Protein AF-A0A9X7Z5S9-F1 (afdb_monomer_lite)

InterPro domains:
  IPR003765 Nitrate reductase chaperone, NarJ [PTHR43680] (61-234)
  IPR003765 Nitrate reductase chaperone, NarJ [TIGR00684] (105-214)
  IPR020945 DMSO/Nitrate reductase chaperone [PF02613] (108-189)
  IPR036411 TorD-like superfamily [SSF89155] (61-227)

pLDDT: mean 73.55, std 24.79, range [25.8, 97.38]

Structure (mmCIF, N/CA/C/O backbone):
data_AF-A0A9X7Z5S9-F1
#
_entry.id   AF-A0A9X7Z5S9-F1
#
loop_
_atom_site.group_PDB
_atom_site.id
_atom_site.type_symbol
_atom_site.label_atom_id
_atom_site.label_alt_id
_atom_site.label_comp_id
_atom_site.label_asym_id
_atom_site.label_entity_id
_atom_site.label_seq_id
_atom_site.pdbx_PDB_ins_code
_atom_site.Cartn_x
_atom_site.Cartn_y
_atom_site.Cartn_z
_atom_site.occupancy
_atom_site.B_iso_or_equiv
_atom_site.auth_seq_id
_atom_site.auth_comp_id
_atom_site.auth_asym_id
_atom_site.auth_atom_id
_atom_site.pdbx_PDB_model_num
ATOM 1 N N . MET A 1 1 ? -78.045 -7.370 -72.281 1.00 37.78 1 MET A N 1
ATOM 2 C CA . MET A 1 1 ? -77.161 -7.203 -73.449 1.00 37.78 1 MET A CA 1
ATOM 3 C C . MET A 1 1 ? -75.764 -7.049 -72.872 1.00 37.78 1 MET A C 1
ATOM 5 O O . MET A 1 1 ? -75.501 -6.025 -72.267 1.00 37.78 1 MET A O 1
ATOM 9 N N . GLU A 1 2 ? -75.086 -8.151 -72.566 1.00 35.59 2 GLU A N 1
ATOM 10 C CA . GLU A 1 2 ? -74.197 -8.906 -73.468 1.00 35.59 2 GLU A CA 1
ATOM 11 C C . GLU A 1 2 ? -72.992 -8.109 -73.978 1.00 35.59 2 GLU A C 1
ATOM 13 O O . GLU A 1 2 ? -73.117 -6.945 -74.345 1.00 35.59 2 GLU A O 1
ATOM 18 N N . THR A 1 3 ? -71.877 -8.845 -74.074 1.00 39.06 3 THR A N 1
ATOM 19 C CA . THR A 1 3 ? -70.529 -8.522 -74.585 1.00 39.06 3 THR A CA 1
ATOM 20 C C . THR A 1 3 ? -69.590 -7.919 -73.525 1.00 39.06 3 THR A C 1
ATOM 22 O O . THR A 1 3 ? -69.862 -6.860 -72.985 1.00 39.06 3 THR A O 1
ATOM 25 N N . GLY A 1 4 ? -68.493 -8.542 -73.080 1.00 32.34 4 GLY A N 1
ATOM 26 C CA . GLY A 1 4 ? -67.762 -9.739 -73.513 1.00 32.34 4 GLY A CA 1
ATOM 27 C C . GLY A 1 4 ? -66.364 -9.383 -74.049 1.00 32.34 4 GLY A C 1
ATOM 28 O O . GLY A 1 4 ? -66.244 -8.406 -74.778 1.00 32.34 4 GLY A O 1
ATOM 29 N N . LEU A 1 5 ? -65.382 -10.263 -73.763 1.00 39.03 5 LEU A N 1
ATOM 30 C CA . LEU A 1 5 ? -64.012 -10.382 -74.333 1.00 39.03 5 LEU A CA 1
ATOM 31 C C . LEU A 1 5 ? -62.926 -9.522 -73.639 1.00 39.03 5 LEU A C 1
ATOM 33 O O . LEU A 1 5 ? -63.154 -8.352 -73.379 1.00 39.03 5 LEU A O 1
ATOM 37 N N . ASN A 1 6 ? -61.700 -9.976 -73.337 1.00 34.09 6 ASN A N 1
ATOM 38 C CA . ASN A 1 6 ? -60.956 -11.237 -73.535 1.00 34.09 6 ASN A CA 1
ATOM 39 C C . ASN A 1 6 ? -59.672 -11.161 -72.647 1.00 34.09 6 ASN A C 1
ATOM 41 O O . ASN A 1 6 ? -59.151 -10.064 -72.491 1.00 34.09 6 ASN A O 1
ATOM 45 N N . GLN A 1 7 ? -59.262 -12.220 -71.920 1.00 37.81 7 GLN A N 1
ATOM 46 C CA . GLN A 1 7 ? -58.108 -13.140 -72.174 1.00 37.81 7 GLN A CA 1
ATOM 47 C C . GLN A 1 7 ? -56.683 -12.514 -72.163 1.00 37.81 7 GLN A C 1
ATOM 49 O O . GLN A 1 7 ? -56.533 -11.414 -72.666 1.00 37.81 7 GLN A O 1
ATOM 54 N N . VAL A 1 8 ? -55.546 -13.109 -71.737 1.00 34.09 8 VAL A N 1
ATOM 55 C CA . VAL A 1 8 ? -55.044 -14.406 -71.174 1.00 34.09 8 VAL A CA 1
ATOM 56 C C . VAL A 1 8 ? -53.536 -14.144 -70.851 1.00 34.09 8 VAL A C 1
ATOM 58 O O . VAL A 1 8 ? -52.875 -13.500 -71.655 1.00 34.09 8 VAL A O 1
ATOM 61 N N . ALA A 1 9 ? -53.041 -14.338 -69.617 1.00 30.03 9 ALA A N 1
ATOM 62 C CA . ALA A 1 9 ? -52.207 -15.437 -69.057 1.00 30.03 9 ALA A CA 1
ATOM 63 C C . ALA A 1 9 ? -50.666 -15.446 -69.288 1.00 30.03 9 ALA A C 1
ATOM 65 O O . ALA A 1 9 ? -50.178 -15.199 -70.385 1.00 30.03 9 ALA A O 1
ATOM 66 N N . GLY A 1 10 ? -49.947 -15.878 -68.232 1.00 25.80 10 GLY A N 1
ATOM 67 C CA . GLY A 1 10 ? -48.541 -16.342 -68.195 1.00 25.80 10 GLY A CA 1
ATOM 68 C C . GLY A 1 10 ? -47.641 -15.469 -67.299 1.00 25.80 10 GLY A C 1
ATOM 69 O O . GLY A 1 10 ? -47.648 -14.261 -67.464 1.00 25.80 10 GLY A O 1
ATOM 70 N N . THR A 1 11 ? -46.841 -15.930 -66.328 1.00 28.67 11 THR A N 1
ATOM 71 C CA . THR A 1 11 ? -46.322 -17.267 -65.993 1.00 28.67 11 THR A CA 1
ATOM 72 C C . THR A 1 11 ? -45.683 -17.228 -64.582 1.00 28.67 11 THR A C 1
ATOM 74 O O . THR A 1 11 ? -44.991 -16.272 -64.263 1.00 28.67 11 THR A O 1
ATOM 77 N N . SER A 1 12 ? -45.937 -18.268 -63.771 1.00 26.20 12 SER A N 1
ATOM 78 C CA . SER A 1 12 ? -45.065 -18.979 -62.796 1.00 26.20 12 SER A CA 1
ATOM 79 C C . SER A 1 12 ? -43.901 -18.263 -62.065 1.00 26.20 12 SER A C 1
ATOM 81 O O . SER A 1 12 ? -42.982 -17.788 -62.719 1.00 26.20 12 SER A O 1
ATOM 83 N N . TYR A 1 13 ? -43.840 -18.335 -60.720 1.00 25.97 13 TYR A N 1
ATOM 84 C CA . TYR A 1 13 ? -42.947 -19.224 -59.923 1.00 25.97 13 TYR A CA 1
ATOM 85 C C . TYR A 1 13 ? -42.870 -18.779 -58.436 1.00 25.97 13 TYR A C 1
ATOM 87 O O . TYR A 1 13 ? -42.993 -17.601 -58.116 1.00 25.97 13 TYR A O 1
ATOM 95 N N . ALA A 1 14 ? -42.698 -19.743 -57.525 1.00 30.69 14 ALA A N 1
ATOM 96 C CA . ALA A 1 14 ? -42.734 -19.613 -56.060 1.00 30.69 14 ALA A CA 1
ATOM 97 C C . ALA A 1 14 ? -41.492 -18.934 -55.426 1.00 30.69 14 ALA A C 1
ATOM 99 O O . ALA A 1 14 ? -40.414 -18.995 -56.019 1.00 30.69 14 ALA A O 1
ATOM 100 N N . PRO A 1 15 ? -41.576 -18.395 -54.188 1.00 28.38 15 PRO A N 1
ATOM 101 C CA . PRO A 1 15 ? -40.407 -17.923 -53.450 1.00 28.38 15 PRO A CA 1
ATOM 102 C C . PRO A 1 15 ? -39.794 -19.034 -52.574 1.00 28.38 15 PRO A C 1
ATOM 104 O O . PRO A 1 15 ? -40.493 -19.694 -51.801 1.00 28.38 15 PRO A O 1
ATOM 107 N N . ARG A 1 16 ? -38.470 -19.222 -52.656 1.00 28.09 16 ARG A N 1
ATOM 108 C CA . ARG A 1 16 ? -37.676 -19.976 -51.671 1.00 28.09 16 ARG A CA 1
ATOM 109 C C . ARG A 1 16 ? -36.358 -19.262 -51.344 1.00 28.09 16 ARG A C 1
ATOM 111 O O . ARG A 1 16 ? -35.549 -19.034 -52.233 1.00 28.09 16 ARG A O 1
ATOM 118 N N . SER A 1 17 ? -36.205 -19.022 -50.038 1.00 30.42 17 SER A N 1
ATOM 119 C CA . SER A 1 17 ? -35.011 -19.119 -49.174 1.00 30.42 17 SER A CA 1
ATOM 120 C C . SER A 1 17 ? -33.739 -18.315 -49.465 1.00 30.42 17 SER A C 1
ATOM 122 O O . SER A 1 17 ? -33.050 -18.569 -50.445 1.00 30.42 17 SER A O 1
ATOM 124 N N . SER A 1 18 ? -33.370 -17.496 -48.476 1.00 31.77 18 SER A N 1
ATOM 125 C CA . SER A 1 18 ? -32.015 -17.157 -47.993 1.00 31.77 18 SER A CA 1
ATOM 126 C C . SER A 1 18 ? -32.220 -16.131 -46.864 1.00 31.77 18 SER A C 1
ATOM 128 O O . SER A 1 18 ? -33.100 -15.288 -46.996 1.00 31.77 18 SER A O 1
ATOM 130 N N . GLU A 1 19 ? -31.549 -16.075 -45.722 1.00 29.94 19 GLU A N 1
ATOM 131 C CA . GLU A 1 19 ? -30.725 -16.954 -44.892 1.00 29.94 19 GLU A CA 1
ATOM 132 C C . GLU A 1 19 ? -30.613 -16.178 -43.565 1.00 29.94 19 GLU A C 1
ATOM 134 O O . GLU A 1 19 ? -30.621 -14.945 -43.560 1.00 29.94 19 GLU A O 1
ATOM 139 N N . ALA A 1 20 ? -30.567 -16.880 -42.435 1.00 33.94 20 ALA A N 1
ATOM 140 C CA . ALA A 1 20 ? -30.396 -16.251 -41.132 1.00 33.94 20 ALA A CA 1
ATOM 141 C C . ALA A 1 20 ? -28.979 -15.673 -40.989 1.00 33.94 20 ALA A C 1
ATOM 143 O O . ALA A 1 20 ? -27.999 -16.374 -41.230 1.00 33.94 20 ALA A O 1
ATOM 144 N N . VAL A 1 21 ? -28.877 -14.433 -40.509 1.00 33.31 21 VAL A N 1
ATOM 145 C CA . VAL A 1 21 ? -27.673 -13.928 -39.843 1.00 33.31 21 VAL A CA 1
ATOM 146 C C . VAL A 1 21 ? -28.114 -13.465 -38.464 1.00 33.31 21 VAL A C 1
ATOM 148 O O . VAL A 1 21 ? -28.921 -12.549 -38.334 1.00 33.31 21 VAL A O 1
ATOM 151 N N . GLY A 1 22 ? -27.656 -14.204 -37.455 1.00 30.19 22 GLY A N 1
ATOM 152 C CA . GLY A 1 22 ? -27.989 -13.996 -36.057 1.00 30.19 22 GLY A CA 1
ATOM 153 C C . GLY A 1 22 ? -27.419 -12.687 -35.530 1.00 30.19 22 GLY A C 1
ATOM 154 O O . GLY A 1 22 ? -26.227 -12.414 -35.651 1.00 30.19 22 GLY A O 1
ATOM 155 N N . GLU A 1 23 ? -28.296 -11.911 -34.907 1.00 32.03 23 GLU A N 1
ATOM 156 C CA . GLU A 1 23 ? -27.943 -10.863 -33.964 1.00 32.03 23 GLU A CA 1
ATOM 157 C C . GLU A 1 23 ? -27.429 -11.517 -32.677 1.00 32.03 23 GLU A C 1
ATOM 159 O O . GLU A 1 23 ? -28.155 -12.228 -31.985 1.00 32.03 23 GLU A O 1
ATOM 164 N N . SER A 1 24 ? -26.170 -11.260 -32.337 1.00 30.59 24 SER A N 1
ATOM 165 C CA . SER A 1 24 ? -25.669 -11.408 -30.973 1.00 30.59 24 SER A CA 1
ATOM 166 C C . SER A 1 24 ? -25.013 -10.091 -30.573 1.00 30.59 24 SER A C 1
ATOM 168 O O . SER A 1 24 ? -23.791 -9.943 -30.610 1.00 30.59 24 SER A O 1
ATOM 170 N N . ALA A 1 25 ? -25.850 -9.106 -30.246 1.00 32.25 25 ALA A N 1
ATOM 171 C CA . ALA A 1 25 ? -25.425 -7.931 -29.504 1.00 32.25 25 ALA A CA 1
ATOM 172 C C . ALA A 1 25 ? -25.068 -8.396 -28.086 1.00 32.25 25 ALA A C 1
ATOM 174 O O . ALA A 1 25 ? -25.941 -8.658 -27.260 1.00 32.25 25 ALA A O 1
ATOM 175 N N . GLY A 1 26 ? -23.772 -8.591 -27.845 1.00 27.19 26 GLY A N 1
ATOM 176 C CA . GLY A 1 26 ? -23.240 -8.850 -26.516 1.00 27.19 26 GLY A CA 1
ATOM 177 C C . GLY A 1 26 ? -23.495 -7.635 -25.637 1.00 27.19 26 GLY A C 1
ATOM 178 O O . GLY A 1 26 ? -22.913 -6.574 -25.852 1.00 27.19 26 GLY A O 1
ATOM 179 N N . VAL A 1 27 ? -24.393 -7.796 -24.670 1.00 30.02 27 VAL A N 1
ATOM 180 C CA . VAL A 1 27 ? -24.595 -6.863 -23.566 1.00 30.02 27 VAL A CA 1
ATOM 181 C C . VAL A 1 27 ? -23.286 -6.821 -22.779 1.00 30.02 27 VAL A C 1
ATOM 183 O O . VAL A 1 27 ? -22.930 -7.782 -22.103 1.00 30.02 27 VAL A O 1
ATOM 186 N N . ALA A 1 28 ? -22.532 -5.733 -22.916 1.00 31.31 28 ALA A N 1
ATOM 187 C CA . ALA A 1 28 ? -21.427 -5.439 -22.018 1.00 31.31 28 ALA A CA 1
ATOM 188 C C . ALA A 1 28 ? -22.037 -4.930 -20.708 1.00 31.31 28 ALA A C 1
ATOM 190 O O . ALA A 1 28 ? -22.312 -3.741 -20.556 1.00 31.31 28 ALA A O 1
ATOM 191 N N . GLU A 1 29 ? -22.323 -5.853 -19.790 1.00 29.97 29 GLU A N 1
ATOM 192 C CA . GLU A 1 29 ? -22.629 -5.507 -18.407 1.00 29.97 29 GLU A CA 1
ATOM 193 C C . GLU A 1 29 ? -21.446 -4.726 -17.828 1.00 29.97 29 GLU A C 1
ATOM 195 O O . GLU A 1 29 ? -20.305 -5.195 -17.812 1.00 29.97 29 GLU A O 1
ATOM 200 N N . SER A 1 30 ? -21.736 -3.510 -17.366 1.00 33.41 30 SER A N 1
ATOM 201 C CA . SER A 1 30 ? -20.862 -2.733 -16.500 1.00 33.41 30 SER A CA 1
ATOM 202 C C . SER A 1 30 ? -20.640 -3.541 -15.222 1.00 33.41 30 SER A C 1
ATOM 204 O O . SER A 1 30 ? -21.482 -3.582 -14.326 1.00 33.41 30 SER A O 1
ATOM 206 N N . ARG A 1 31 ? -19.521 -4.265 -15.174 1.00 27.73 31 ARG A N 1
ATOM 207 C CA . ARG A 1 31 ? -19.044 -4.913 -13.958 1.00 27.73 31 ARG A CA 1
ATOM 208 C C . ARG A 1 31 ? -18.488 -3.812 -13.067 1.00 27.73 31 ARG A C 1
ATOM 210 O O . ARG A 1 31 ? -17.350 -3.387 -13.243 1.00 27.73 31 ARG A O 1
ATOM 217 N N . ALA A 1 32 ? -19.299 -3.362 -12.113 1.00 26.77 32 ALA A N 1
ATOM 218 C CA . ALA A 1 32 ? -18.756 -2.841 -10.872 1.00 26.77 32 ALA A CA 1
ATOM 219 C C . ALA A 1 32 ? -17.720 -3.866 -10.387 1.00 26.77 32 ALA A C 1
ATOM 221 O O . ALA A 1 32 ? -18.045 -5.044 -10.213 1.00 26.77 32 ALA A O 1
ATOM 222 N N . VAL A 1 33 ? -16.461 -3.447 -10.272 1.00 32.72 33 VAL A N 1
ATOM 223 C CA . VAL A 1 33 ? -15.445 -4.222 -9.564 1.00 32.72 33 VAL A CA 1
ATOM 224 C C . VAL A 1 33 ? -15.887 -4.192 -8.109 1.00 32.72 33 VAL A C 1
ATOM 226 O O . VAL A 1 33 ? -15.635 -3.237 -7.386 1.00 32.72 33 VAL A O 1
ATOM 229 N N . SER A 1 34 ? -16.686 -5.183 -7.721 1.00 30.39 34 SER A N 1
ATOM 230 C CA . SER A 1 34 ? -16.967 -5.459 -6.323 1.00 30.39 34 SER A CA 1
ATOM 231 C C . SER A 1 34 ? -15.642 -5.872 -5.702 1.00 30.39 34 SER A C 1
ATOM 233 O O . SER A 1 34 ? -15.161 -6.973 -5.967 1.00 30.39 34 SER A O 1
ATOM 235 N N . VAL A 1 35 ? -15.044 -4.951 -4.946 1.00 39.91 35 VAL A N 1
ATOM 236 C CA . VAL A 1 35 ? -1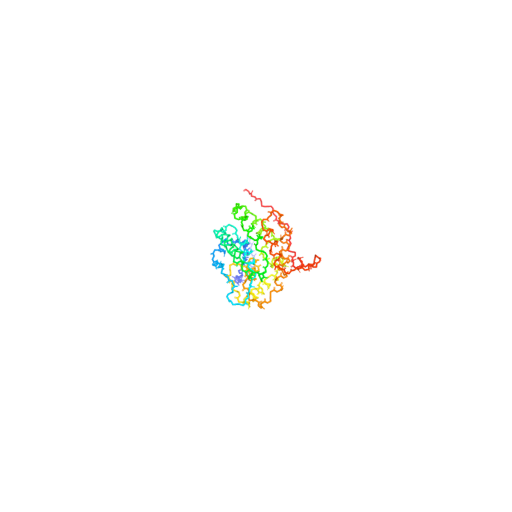3.926 -5.224 -4.043 1.00 39.91 35 VAL A CA 1
ATOM 237 C C . VAL A 1 35 ? -14.338 -6.429 -3.207 1.00 39.91 35 VAL A C 1
ATOM 239 O O . VAL A 1 35 ? -15.393 -6.405 -2.572 1.00 39.91 35 VAL A O 1
ATOM 242 N N . ASN A 1 36 ? -13.584 -7.521 -3.302 1.00 39.16 36 ASN A N 1
ATOM 243 C CA . ASN A 1 36 ? -13.852 -8.710 -2.510 1.00 39.16 36 ASN A CA 1
ATOM 244 C C . ASN A 1 36 ? -13.297 -8.461 -1.096 1.00 39.16 36 ASN A C 1
ATOM 246 O O . ASN A 1 36 ? -12.074 -8.445 -0.944 1.00 39.16 36 ASN A O 1
ATOM 250 N N . PRO A 1 37 ? -14.141 -8.272 -0.065 1.00 40.94 37 PRO A N 1
ATOM 251 C CA . PRO A 1 37 ? -13.679 -7.953 1.290 1.00 40.94 37 PRO A CA 1
ATOM 252 C C . PRO A 1 37 ? -12.871 -9.093 1.942 1.00 40.94 37 PRO A C 1
ATOM 254 O O . PRO A 1 37 ? -12.194 -8.864 2.945 1.00 40.94 37 PRO A O 1
ATOM 257 N N . ASP A 1 38 ? -12.884 -10.293 1.348 1.00 40.25 38 ASP A N 1
ATOM 258 C CA . ASP A 1 38 ? -12.218 -11.495 1.864 1.00 40.25 38 ASP A CA 1
ATOM 259 C C . ASP A 1 38 ? -10.836 -11.761 1.237 1.00 40.25 38 ASP A C 1
ATOM 261 O O . ASP A 1 38 ? -10.176 -12.736 1.600 1.00 40.25 38 ASP A O 1
ATOM 265 N N . ALA A 1 39 ? -10.351 -10.922 0.308 1.00 42.28 39 ALA A N 1
ATOM 266 C CA . ALA A 1 39 ? -9.023 -11.115 -0.299 1.00 42.28 39 ALA A CA 1
ATOM 267 C C . ALA A 1 39 ? -7.886 -11.061 0.747 1.00 42.28 39 ALA A C 1
ATOM 269 O O . ALA A 1 39 ? -6.885 -11.761 0.622 1.00 42.28 39 ALA A O 1
ATOM 270 N N . ALA A 1 40 ? -8.080 -10.300 1.830 1.00 40.53 40 ALA A N 1
ATOM 271 C CA . ALA A 1 40 ? -7.148 -10.236 2.953 1.00 40.53 40 ALA A CA 1
ATOM 272 C C . ALA A 1 40 ? -7.210 -11.466 3.886 1.00 40.53 40 ALA A C 1
ATOM 274 O O . ALA A 1 40 ? -6.241 -11.730 4.593 1.00 40.53 40 ALA A O 1
ATOM 275 N N . GLU A 1 41 ? -8.312 -12.232 3.904 1.00 40.38 41 GLU A N 1
ATOM 276 C CA . GLU A 1 41 ? -8.509 -13.340 4.859 1.00 40.38 41 GLU A CA 1
ATOM 277 C C . GLU A 1 41 ? -7.738 -14.615 4.496 1.00 40.38 41 GLU A C 1
ATOM 279 O O . GLU A 1 41 ? -7.389 -15.399 5.378 1.00 40.38 41 GLU A O 1
ATOM 284 N N . GLN A 1 42 ? -7.480 -14.851 3.206 1.00 38.28 42 GLN A N 1
ATOM 285 C CA . GLN A 1 42 ? -6.839 -16.087 2.730 1.00 38.28 42 GLN A CA 1
ATOM 286 C C . GLN A 1 42 ? -5.314 -15.992 2.666 1.00 38.28 42 GLN A C 1
ATOM 288 O O . GLN A 1 42 ? -4.636 -17.005 2.483 1.00 38.28 42 GLN A O 1
ATOM 293 N N . ARG A 1 43 ? -4.764 -14.788 2.844 1.00 50.66 43 ARG A N 1
ATOM 294 C CA . ARG A 1 43 ? -3.328 -14.576 2.931 1.00 50.66 43 ARG A CA 1
ATOM 295 C C . ARG A 1 43 ? -2.913 -14.901 4.360 1.00 50.66 43 ARG A C 1
ATOM 297 O O . ARG A 1 43 ? -3.112 -14.099 5.268 1.00 50.66 43 ARG A O 1
ATOM 304 N N . GLU A 1 44 ? -2.354 -16.090 4.572 1.00 42.88 44 GLU A N 1
ATOM 305 C CA . GLU A 1 44 ? -1.600 -16.404 5.788 1.00 42.88 44 GLU A CA 1
ATOM 306 C C . GLU A 1 44 ? -0.363 -15.497 5.783 1.00 42.88 44 GLU A C 1
ATOM 308 O O . GLU A 1 44 ? 0.709 -15.825 5.281 1.00 42.88 44 GLU A O 1
ATOM 313 N N . MET A 1 45 ? -0.581 -14.252 6.195 1.00 47.41 45 MET A N 1
ATOM 314 C CA . MET A 1 45 ? 0.380 -13.176 6.122 1.00 47.41 45 MET A CA 1
ATOM 315 C C . MET A 1 45 ? 1.291 -13.316 7.332 1.00 47.41 45 MET A C 1
ATOM 317 O O . MET A 1 45 ? 1.150 -12.597 8.314 1.00 47.41 45 MET A O 1
ATOM 321 N N . ALA A 1 46 ? 2.158 -14.326 7.291 1.00 48.88 46 ALA A N 1
ATOM 322 C CA . ALA A 1 46 ? 3.090 -14.587 8.367 1.00 48.88 46 ALA A CA 1
ATOM 323 C C . ALA A 1 46 ? 3.968 -13.344 8.562 1.00 48.88 46 ALA A C 1
ATOM 325 O O . ALA A 1 46 ? 4.695 -12.929 7.656 1.00 48.88 46 ALA A O 1
ATOM 326 N N . PHE A 1 47 ? 3.868 -12.734 9.742 1.00 54.28 47 PHE A N 1
ATOM 327 C CA . PHE A 1 47 ? 4.850 -11.785 10.257 1.00 54.28 47 PHE A CA 1
ATOM 328 C C . PHE A 1 47 ? 6.083 -12.568 10.733 1.00 54.28 47 PHE A C 1
ATOM 330 O O . PHE A 1 47 ? 6.488 -12.487 11.887 1.00 54.28 47 PHE A O 1
ATOM 337 N N . ASP A 1 48 ? 6.631 -13.390 9.840 1.00 52.28 48 ASP A N 1
ATOM 338 C CA . ASP A 1 48 ? 7.877 -14.110 10.066 1.00 52.28 48 ASP A CA 1
ATOM 339 C C . ASP A 1 48 ? 9.043 -13.188 9.703 1.00 52.28 48 ASP A C 1
ATOM 341 O O . ASP A 1 48 ? 8.964 -12.422 8.740 1.00 52.28 48 ASP A O 1
ATOM 345 N N . ASP A 1 49 ? 10.118 -13.250 10.488 1.00 46.41 49 ASP A N 1
ATOM 346 C CA . ASP A 1 49 ? 11.334 -12.464 10.272 1.00 46.41 49 ASP A CA 1
ATOM 347 C C . ASP A 1 49 ? 11.963 -12.858 8.919 1.00 46.41 49 ASP A C 1
ATOM 349 O O . ASP A 1 49 ? 12.417 -14.001 8.763 1.00 46.41 49 ASP A O 1
ATOM 353 N N . PRO A 1 50 ? 11.975 -11.980 7.896 1.00 43.72 50 PRO A N 1
ATOM 354 C CA . PRO A 1 50 ? 12.569 -12.321 6.621 1.00 43.72 50 PRO A CA 1
ATOM 355 C C . PRO A 1 50 ? 14.087 -12.174 6.749 1.00 43.72 50 PRO A C 1
ATOM 357 O O . PRO A 1 50 ? 14.631 -11.102 6.498 1.00 43.72 50 PRO A O 1
ATOM 360 N N . ALA A 1 51 ? 14.741 -13.270 7.152 1.00 46.12 51 ALA A N 1
ATOM 361 C CA . ALA A 1 51 ? 16.087 -13.719 6.764 1.00 46.12 51 ALA A CA 1
ATOM 362 C C . ALA A 1 51 ? 16.916 -14.244 7.951 1.00 46.12 51 ALA A C 1
ATOM 364 O O . ALA A 1 51 ? 17.624 -13.493 8.620 1.00 46.12 51 ALA A O 1
ATOM 365 N N . GLU A 1 52 ? 16.973 -15.571 8.102 1.00 44.62 52 GLU A N 1
ATOM 366 C CA . GLU A 1 52 ? 18.154 -16.211 8.701 1.00 44.62 52 GLU A CA 1
ATOM 367 C C . GLU A 1 52 ? 19.365 -16.208 7.736 1.00 44.62 52 GLU A C 1
ATOM 369 O O . GLU A 1 52 ? 20.491 -16.416 8.181 1.00 44.62 52 GLU A O 1
ATOM 374 N N . GLU A 1 53 ? 19.193 -15.906 6.438 1.00 46.19 53 GLU A N 1
ATOM 375 C CA . GLU A 1 53 ? 20.285 -15.913 5.450 1.00 46.19 53 GLU A CA 1
ATOM 376 C C . GLU A 1 53 ? 20.176 -14.740 4.437 1.00 46.19 53 GLU A C 1
ATOM 378 O O . GLU A 1 53 ? 19.365 -14.754 3.517 1.00 46.19 53 GLU A O 1
ATOM 383 N N . ASP A 1 54 ? 21.034 -13.724 4.603 1.00 46.56 54 ASP A N 1
ATOM 384 C CA . ASP A 1 54 ? 21.549 -12.818 3.552 1.00 46.56 54 ASP A CA 1
ATOM 385 C C . ASP A 1 54 ? 20.662 -11.734 2.882 1.00 46.56 54 ASP A C 1
ATOM 387 O O . ASP A 1 54 ? 20.888 -11.370 1.725 1.00 46.56 54 ASP A O 1
ATOM 391 N N . GLY A 1 55 ? 19.783 -11.050 3.624 1.00 50.47 55 GLY A N 1
ATOM 392 C CA . GLY A 1 55 ? 19.336 -9.711 3.204 1.00 50.47 55 GLY A CA 1
ATOM 393 C C . GLY A 1 55 ? 18.072 -9.214 3.887 1.00 50.47 55 GLY A C 1
ATOM 394 O O . GLY A 1 55 ? 16.986 -9.687 3.584 1.00 50.47 55 GLY A O 1
ATOM 395 N N . TRP A 1 56 ? 18.203 -8.217 4.763 1.00 52.91 56 TRP A N 1
ATOM 396 C CA . TRP A 1 56 ? 17.045 -7.547 5.356 1.00 52.91 56 TRP A CA 1
ATOM 397 C C . TRP A 1 56 ? 16.284 -6.774 4.276 1.00 52.91 56 TRP A C 1
ATOM 399 O O . TRP A 1 56 ? 16.832 -5.850 3.669 1.00 52.91 56 TRP A O 1
ATOM 409 N N . THR A 1 57 ? 15.017 -7.114 4.068 1.00 66.56 57 THR A N 1
ATOM 410 C CA . THR A 1 57 ? 14.049 -6.226 3.425 1.00 66.56 57 THR A CA 1
ATOM 411 C C . THR A 1 57 ? 13.460 -5.277 4.469 1.00 66.56 57 THR A C 1
ATOM 413 O O . THR A 1 57 ? 13.453 -5.556 5.667 1.00 66.56 57 THR A O 1
ATOM 416 N N . ASP A 1 58 ? 13.029 -4.095 4.037 1.00 83.50 58 ASP A N 1
ATOM 417 C CA . ASP A 1 58 ? 12.514 -3.070 4.943 1.00 83.50 58 ASP A CA 1
ATOM 418 C C . ASP A 1 58 ? 11.134 -3.484 5.504 1.00 83.50 58 ASP A C 1
ATOM 420 O O . ASP A 1 58 ? 10.167 -3.554 4.734 1.00 83.50 58 ASP A O 1
ATOM 424 N N . PRO A 1 59 ? 11.001 -3.749 6.822 1.00 83.94 59 PRO A N 1
ATOM 425 C CA . PRO A 1 59 ? 9.760 -4.260 7.411 1.00 83.94 59 PRO A CA 1
ATOM 426 C C . PRO A 1 59 ? 8.601 -3.265 7.293 1.00 83.94 59 PRO A C 1
ATOM 428 O O . PRO A 1 59 ? 7.432 -3.666 7.322 1.00 83.94 59 PRO A O 1
ATOM 431 N N . ARG A 1 60 ? 8.904 -1.971 7.091 1.00 90.69 60 ARG A N 1
ATOM 432 C CA . ARG A 1 60 ? 7.902 -0.919 6.885 1.00 90.69 60 ARG A CA 1
ATOM 433 C C . ARG A 1 60 ? 6.977 -1.261 5.725 1.00 90.69 60 ARG A C 1
ATOM 435 O O . ARG A 1 60 ? 5.778 -1.032 5.835 1.00 90.69 60 ARG A O 1
ATOM 442 N N . TRP A 1 61 ? 7.488 -1.881 4.660 1.00 92.50 61 TRP A N 1
ATOM 443 C CA . TRP A 1 61 ? 6.682 -2.249 3.497 1.00 92.50 61 TRP A CA 1
ATOM 444 C C . TRP A 1 61 ? 5.565 -3.236 3.816 1.00 92.50 61 TRP A C 1
ATOM 446 O O . TRP A 1 61 ? 4.432 -3.058 3.362 1.00 92.50 61 TRP A O 1
ATOM 456 N N . LYS A 1 62 ? 5.861 -4.244 4.641 1.00 90.25 62 LYS A N 1
ATOM 457 C CA . LYS A 1 62 ? 4.862 -5.232 5.047 1.00 90.25 62 LYS A CA 1
ATOM 458 C C . LYS A 1 62 ? 3.771 -4.581 5.893 1.00 90.25 62 LYS A C 1
ATOM 460 O O . LYS A 1 62 ? 2.594 -4.800 5.636 1.00 90.25 62 LYS A O 1
ATOM 465 N N . ILE A 1 63 ? 4.163 -3.722 6.833 1.00 93.31 63 ILE A N 1
ATOM 466 C CA . ILE A 1 63 ? 3.235 -2.986 7.701 1.00 93.31 63 ILE A CA 1
ATOM 467 C C . ILE A 1 63 ? 2.357 -2.042 6.874 1.00 93.31 63 ILE A C 1
ATOM 469 O O . ILE A 1 63 ? 1.142 -2.040 7.038 1.00 93.31 63 ILE A O 1
ATOM 473 N N . ILE A 1 64 ? 2.947 -1.269 5.958 1.00 95.75 64 ILE A N 1
ATOM 474 C CA . ILE A 1 64 ? 2.213 -0.343 5.085 1.00 95.75 64 ILE A CA 1
ATOM 475 C C . ILE A 1 64 ? 1.184 -1.099 4.235 1.00 95.75 64 ILE A C 1
ATOM 477 O O . ILE A 1 64 ? 0.062 -0.614 4.100 1.00 95.75 64 ILE A O 1
ATOM 481 N N . SER A 1 65 ? 1.524 -2.284 3.707 1.00 94.81 65 SER A N 1
ATOM 482 C CA . SER A 1 65 ? 0.540 -3.133 3.018 1.00 94.81 65 SER A CA 1
ATOM 483 C C . SER A 1 65 ? -0.648 -3.460 3.927 1.00 94.81 65 SER A C 1
ATOM 485 O O . SER A 1 65 ? -1.795 -3.204 3.56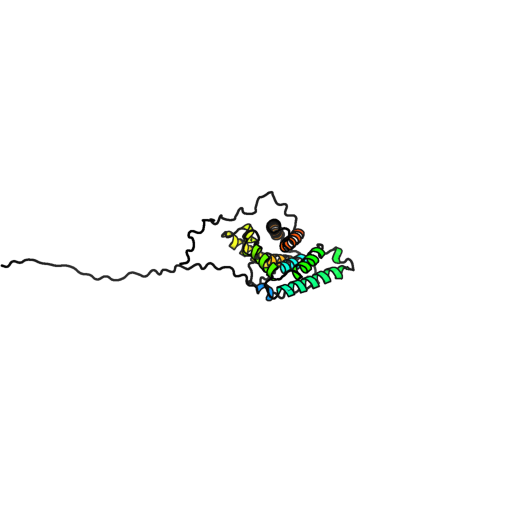0 1.00 94.81 65 SER A O 1
ATOM 487 N N . THR A 1 66 ? -0.380 -3.934 5.149 1.00 93.81 66 THR A N 1
ATOM 488 C CA . THR A 1 66 ? -1.413 -4.272 6.139 1.00 93.81 66 THR A CA 1
ATOM 489 C C . THR A 1 66 ? -2.336 -3.095 6.447 1.00 93.81 66 THR A C 1
ATOM 491 O O . THR A 1 66 ? -3.552 -3.259 6.507 1.00 93.81 66 THR A O 1
ATOM 494 N N . LEU A 1 67 ? -1.776 -1.894 6.615 1.00 95.69 67 LEU A N 1
ATOM 495 C CA . LEU A 1 67 ? -2.540 -0.681 6.930 1.00 95.69 67 LEU A CA 1
ATOM 496 C C . LEU A 1 67 ? -3.468 -0.230 5.789 1.00 95.69 67 LEU A C 1
ATOM 498 O O . LEU A 1 67 ? -4.390 0.552 6.024 1.00 95.69 67 LEU A O 1
ATOM 502 N N . LEU A 1 68 ? -3.233 -0.711 4.567 1.00 96.06 68 LEU A N 1
ATOM 503 C CA . LEU A 1 68 ? -4.045 -0.435 3.381 1.00 96.06 68 LEU A CA 1
ATOM 504 C C . LEU A 1 68 ? -5.001 -1.581 3.016 1.00 96.06 68 LEU A C 1
ATOM 506 O O . LEU A 1 68 ? -5.718 -1.474 2.015 1.00 96.06 68 LEU A O 1
ATOM 510 N N . ALA A 1 69 ? -5.044 -2.651 3.814 1.00 92.56 69 ALA A N 1
ATOM 511 C CA . ALA A 1 69 ? -6.084 -3.664 3.699 1.00 92.56 69 ALA A CA 1
ATOM 512 C C . ALA A 1 69 ? -7.468 -3.047 3.965 1.00 92.56 69 ALA A C 1
ATOM 514 O O . ALA A 1 69 ? -7.599 -2.056 4.689 1.00 92.56 69 ALA A O 1
ATOM 515 N N . TYR A 1 70 ? -8.508 -3.625 3.363 1.00 92.69 70 TYR A N 1
ATOM 516 C CA . TYR A 1 70 ? -9.865 -3.102 3.492 1.00 92.69 70 TYR A CA 1
ATOM 517 C C . TYR A 1 70 ? -10.362 -3.211 4.949 1.00 92.69 70 TYR A C 1
ATOM 519 O O . TYR A 1 70 ? -10.436 -4.323 5.479 1.00 92.69 70 TYR A O 1
ATOM 527 N N . PRO A 1 71 ? -10.736 -2.093 5.602 1.00 93.25 71 PRO A N 1
ATOM 528 C CA . PRO A 1 71 ? -11.068 -2.081 7.026 1.00 93.25 71 PRO A CA 1
ATOM 529 C C . PRO A 1 71 ? -12.386 -2.777 7.381 1.00 93.25 71 PRO A C 1
ATOM 531 O O . PRO A 1 71 ? -12.554 -3.160 8.531 1.00 93.25 71 PRO A O 1
ATOM 534 N N . GLY A 1 72 ? -13.290 -2.975 6.413 1.00 89.75 72 GLY A N 1
ATOM 535 C CA . GLY A 1 72 ? -14.536 -3.728 6.614 1.00 89.75 72 GLY A CA 1
ATOM 536 C C . GLY A 1 72 ? -14.370 -5.253 6.531 1.00 89.75 72 GLY A C 1
ATOM 537 O O . GLY A 1 72 ? -15.355 -5.985 6.602 1.00 89.75 72 GLY A O 1
ATOM 538 N N . SER A 1 73 ? -13.144 -5.750 6.332 1.00 89.75 73 SER A N 1
ATOM 539 C CA . SER A 1 73 ? -12.839 -7.182 6.382 1.00 89.75 73 SER A CA 1
ATOM 540 C C . SER A 1 73 ? -12.806 -7.675 7.830 1.00 89.75 73 SER A C 1
ATOM 542 O O . SER A 1 73 ? -12.202 -7.032 8.691 1.00 89.75 73 SER A O 1
ATOM 544 N N . ALA A 1 74 ? -13.353 -8.863 8.105 1.00 89.38 74 ALA A N 1
ATOM 545 C CA . ALA A 1 74 ? -13.324 -9.429 9.456 1.00 89.38 74 ALA A CA 1
ATOM 546 C C . ALA A 1 74 ? -11.895 -9.747 9.946 1.00 89.38 74 ALA A C 1
ATOM 548 O O . ALA A 1 74 ? -11.657 -9.812 11.156 1.00 89.38 74 ALA A O 1
ATOM 549 N N . ALA A 1 75 ? -10.922 -9.878 9.036 1.00 89.00 75 ALA A N 1
ATOM 550 C CA . ALA A 1 75 ? -9.510 -10.016 9.382 1.00 89.00 75 ALA A CA 1
ATOM 551 C C . ALA A 1 75 ? -8.840 -8.704 9.819 1.00 89.00 75 ALA A C 1
ATOM 553 O O . ALA A 1 75 ? -7.831 -8.759 10.523 1.00 89.00 75 ALA A O 1
ATOM 554 N N . PHE A 1 76 ? -9.363 -7.531 9.449 1.00 91.38 76 PHE A N 1
ATOM 555 C CA . PHE A 1 76 ? -8.655 -6.259 9.629 1.00 91.38 76 PHE A CA 1
ATOM 556 C C . PHE A 1 76 ? -8.277 -5.941 11.090 1.00 91.38 76 PHE A C 1
ATOM 558 O O . PHE A 1 76 ? -7.117 -5.600 11.341 1.00 91.38 76 PHE A O 1
ATOM 565 N N . PRO A 1 77 ? -9.157 -6.133 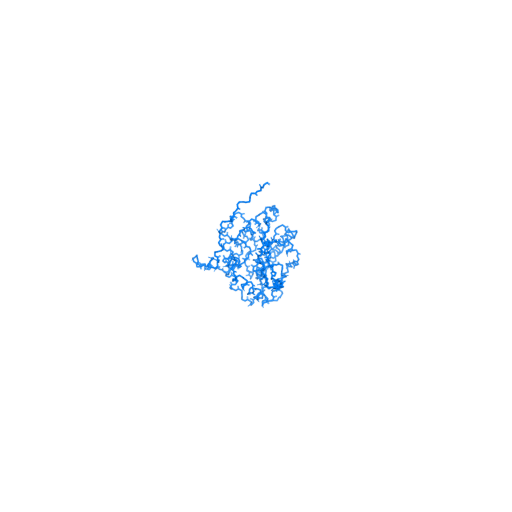12.096 1.00 92.69 77 PRO A N 1
ATOM 566 C CA . PRO A 1 77 ? -8.782 -5.908 13.493 1.00 92.69 77 PRO A CA 1
ATOM 567 C C . PRO A 1 77 ? -7.651 -6.826 13.971 1.00 92.69 77 PRO A C 1
ATOM 569 O O . PRO A 1 77 ? -6.794 -6.402 14.748 1.00 92.69 77 PRO A O 1
ATOM 572 N N . ARG A 1 78 ? -7.635 -8.080 13.496 1.00 92.69 78 ARG A N 1
ATOM 573 C CA . ARG A 1 78 ? -6.567 -9.038 13.798 1.00 92.69 78 ARG A CA 1
ATOM 574 C C . ARG A 1 78 ? -5.265 -8.619 13.123 1.00 92.69 78 ARG A C 1
ATOM 576 O O . ARG A 1 78 ? -4.242 -8.575 13.788 1.00 92.69 78 ARG A O 1
ATOM 583 N N . LEU A 1 79 ? -5.317 -8.233 11.851 1.00 91.81 79 LEU A N 1
ATOM 584 C CA . LEU A 1 79 ? -4.159 -7.741 11.106 1.00 91.81 79 LEU A CA 1
ATOM 585 C C . LEU A 1 79 ? -3.493 -6.538 11.794 1.00 91.81 79 LEU A C 1
ATOM 587 O O . LEU A 1 79 ? -2.269 -6.487 11.888 1.00 91.81 79 LEU A O 1
ATOM 591 N N . LEU A 1 80 ? -4.280 -5.594 12.325 1.00 94.00 80 LEU A N 1
ATOM 592 C CA . LEU A 1 80 ? -3.748 -4.473 13.107 1.00 94.00 80 LEU A CA 1
ATOM 593 C C . LEU A 1 80 ? -3.127 -4.912 14.440 1.00 94.00 80 LEU A C 1
ATOM 595 O O . LEU A 1 80 ? -2.157 -4.303 14.889 1.00 94.00 80 LEU A O 1
ATOM 599 N N . ALA A 1 81 ? -3.695 -5.923 15.102 1.00 94.81 81 ALA A N 1
ATOM 600 C CA . ALA A 1 81 ? -3.145 -6.456 16.345 1.00 94.81 81 ALA A CA 1
ATOM 601 C C . ALA A 1 81 ? -1.812 -7.176 16.107 1.00 94.81 81 ALA A C 1
ATOM 603 O O . ALA A 1 81 ? -0.838 -6.851 16.782 1.00 94.81 81 ALA A O 1
ATOM 604 N N . ASP A 1 82 ? -1.767 -8.056 15.108 1.00 92.69 82 ASP A N 1
ATOM 605 C CA . ASP A 1 82 ? -0.576 -8.811 14.720 1.00 92.69 82 ASP A CA 1
ATOM 606 C C . ASP A 1 82 ? 0.543 -7.845 14.263 1.00 92.69 82 ASP A C 1
ATOM 608 O O . ASP A 1 82 ? 1.697 -7.985 14.664 1.00 92.69 82 ASP A O 1
ATOM 612 N N . ALA A 1 83 ? 0.202 -6.785 13.512 1.00 92.50 83 ALA A N 1
ATOM 613 C CA . ALA A 1 83 ? 1.159 -5.742 13.140 1.00 92.50 83 ALA A CA 1
ATOM 614 C C . ALA A 1 83 ? 1.690 -4.958 14.356 1.00 92.50 83 ALA A C 1
ATOM 616 O O . ALA A 1 83 ? 2.885 -4.681 14.421 1.00 92.50 83 ALA A O 1
ATOM 617 N N . GLU A 1 84 ? 0.836 -4.588 15.322 1.00 95.00 84 GLU A N 1
ATOM 618 C CA . GLU A 1 84 ? 1.285 -3.895 16.541 1.00 95.00 84 GLU A CA 1
ATOM 619 C C . GLU A 1 84 ? 2.257 -4.754 17.354 1.00 95.00 84 GLU A C 1
ATOM 621 O O . GLU A 1 84 ? 3.279 -4.242 17.820 1.00 95.00 84 GLU A O 1
ATOM 626 N N . GLU A 1 85 ? 1.925 -6.033 17.536 1.00 92.88 85 GLU A N 1
ATOM 627 C CA . GLU A 1 85 ? 2.758 -7.000 18.250 1.00 92.88 85 GLU A CA 1
ATOM 628 C C . GLU A 1 85 ? 4.120 -7.120 17.569 1.00 92.88 85 GLU A C 1
ATOM 630 O O . GLU A 1 85 ? 5.140 -6.843 18.202 1.00 92.88 85 GLU A O 1
ATOM 635 N N . TRP A 1 86 ? 4.131 -7.374 16.259 1.00 90.06 86 TRP A N 1
ATOM 636 C CA . TRP A 1 86 ? 5.362 -7.520 15.489 1.00 90.06 86 TRP A CA 1
ATOM 637 C C . TRP A 1 86 ? 6.242 -6.266 15.526 1.00 90.06 86 TRP A C 1
ATOM 639 O O . TRP A 1 86 ? 7.432 -6.352 15.821 1.00 90.06 86 TRP A O 1
ATOM 649 N N . VAL A 1 87 ? 5.677 -5.073 15.299 1.00 89.81 87 VAL A N 1
ATOM 650 C CA . VAL A 1 87 ? 6.450 -3.818 15.372 1.00 89.81 87 VAL A CA 1
ATOM 651 C C . VAL A 1 87 ? 7.006 -3.589 16.777 1.00 89.81 87 VAL A C 1
ATOM 653 O O . VAL A 1 87 ? 8.150 -3.159 16.921 1.00 89.81 87 VAL A O 1
ATOM 656 N N . SER A 1 88 ? 6.224 -3.889 17.816 1.00 90.62 88 SER A N 1
ATOM 657 C CA . SER A 1 88 ? 6.669 -3.739 19.205 1.00 90.62 88 SER A CA 1
ATOM 658 C C . SER A 1 88 ? 7.826 -4.685 19.527 1.00 90.62 88 SER A C 1
ATOM 660 O O . SER A 1 88 ? 8.807 -4.260 20.134 1.00 90.62 88 SER A O 1
ATOM 662 N N . GLU A 1 89 ? 7.750 -5.945 19.095 1.00 87.19 89 GLU A N 1
ATOM 663 C CA . GLU A 1 89 ? 8.839 -6.914 19.241 1.00 87.19 89 GLU A CA 1
ATOM 664 C C . GLU A 1 89 ? 10.090 -6.484 18.472 1.00 87.19 89 GLU A C 1
ATOM 666 O O . GLU A 1 89 ? 11.192 -6.505 19.026 1.00 87.19 89 GLU A O 1
ATOM 671 N N . LEU A 1 90 ? 9.928 -6.015 17.230 1.00 83.25 90 LEU A N 1
ATOM 672 C CA . LEU A 1 90 ? 11.034 -5.505 16.423 1.00 83.25 90 LEU A CA 1
ATOM 673 C C . LEU A 1 90 ? 11.743 -4.336 17.115 1.00 83.25 90 LEU A C 1
ATOM 675 O O . LEU A 1 90 ? 12.970 -4.329 17.127 1.00 83.25 90 LEU A O 1
ATOM 679 N N . ILE A 1 91 ? 11.006 -3.403 17.725 1.00 84.38 91 ILE A N 1
ATOM 680 C CA . ILE A 1 91 ? 11.575 -2.272 18.477 1.00 84.38 91 ILE A CA 1
ATOM 681 C C . ILE A 1 91 ? 12.269 -2.747 19.765 1.00 84.38 91 ILE A C 1
ATOM 683 O O . ILE A 1 91 ? 13.379 -2.312 20.059 1.00 84.38 91 ILE A O 1
ATOM 687 N N . LEU A 1 92 ? 11.658 -3.659 20.531 1.00 82.56 92 LEU A N 1
ATOM 688 C CA . LEU A 1 92 ? 12.224 -4.163 21.794 1.00 82.56 92 LEU A CA 1
ATOM 689 C C . LEU A 1 92 ? 13.466 -5.042 21.592 1.00 82.56 92 LEU A C 1
ATOM 691 O O . LEU A 1 92 ? 14.352 -5.067 22.445 1.00 82.56 92 LEU A O 1
ATOM 695 N N . SER A 1 93 ? 13.545 -5.760 20.470 1.00 75.25 93 SER A N 1
ATOM 696 C CA . SER A 1 93 ? 14.703 -6.586 20.105 1.00 75.25 93 SER A CA 1
ATOM 697 C C . SER A 1 93 ? 15.965 -5.773 19.755 1.00 75.25 93 SER A C 1
ATOM 699 O O . SER A 1 93 ? 17.028 -6.359 19.551 1.00 75.25 93 SER A O 1
ATOM 701 N N . ASP A 1 94 ? 15.880 -4.434 19.734 1.00 65.88 94 ASP A N 1
ATOM 702 C CA . ASP A 1 94 ? 16.985 -3.510 19.419 1.00 65.88 94 ASP A CA 1
ATOM 703 C C . ASP A 1 94 ? 17.930 -3.156 20.564 1.00 65.88 94 ASP A C 1
ATOM 705 O O . ASP A 1 94 ? 18.871 -2.379 20.404 1.00 65.88 94 ASP A O 1
ATOM 709 N N . ASP A 1 95 ? 17.753 -3.765 21.728 1.00 54.78 95 ASP A N 1
ATOM 710 C CA . ASP A 1 95 ? 18.539 -3.398 22.909 1.00 54.78 95 ASP A CA 1
ATOM 711 C C . ASP A 1 95 ? 20.058 -3.698 22.781 1.00 54.78 95 ASP A C 1
ATOM 713 O O . ASP A 1 95 ? 20.859 -3.130 23.522 1.00 54.78 95 ASP A O 1
ATOM 717 N N . ASP A 1 96 ? 20.493 -4.535 21.823 1.00 54.12 96 ASP A N 1
ATOM 718 C CA . ASP A 1 96 ? 21.919 -4.861 21.581 1.00 54.12 96 ASP A CA 1
ATOM 719 C C . ASP A 1 96 ? 22.567 -4.040 20.440 1.00 54.12 96 ASP A C 1
ATOM 721 O O . ASP A 1 96 ? 23.680 -4.325 19.994 1.00 54.12 96 ASP A O 1
ATOM 725 N N . GLY A 1 97 ? 21.876 -3.025 19.901 1.00 51.28 97 GLY A N 1
ATOM 726 C CA . GLY A 1 97 ? 22.407 -2.149 18.845 1.00 51.28 97 GLY A CA 1
ATOM 727 C C . GLY A 1 97 ? 22.612 -2.827 17.482 1.00 51.28 97 GLY A C 1
ATOM 728 O O . GLY A 1 97 ? 23.197 -2.234 16.567 1.00 51.28 97 GLY A O 1
ATOM 729 N N . THR A 1 98 ? 22.110 -4.054 17.314 1.00 51.84 98 THR A N 1
ATOM 730 C CA . THR A 1 98 ? 22.145 -4.783 16.039 1.00 51.84 98 THR A CA 1
ATOM 731 C C . THR A 1 98 ? 21.233 -4.125 14.989 1.00 51.84 98 THR A C 1
ATOM 733 O O . THR A 1 98 ? 21.537 -4.226 13.796 1.00 51.84 98 THR A O 1
ATOM 736 N N . LEU A 1 99 ? 20.208 -3.341 15.379 1.00 49.94 99 LEU A N 1
ATOM 737 C CA . LEU A 1 99 ? 19.390 -2.584 14.421 1.00 49.94 99 LEU A CA 1
ATOM 738 C C . LEU A 1 99 ? 19.965 -1.222 14.027 1.00 49.94 99 LEU A C 1
ATOM 740 O O . LEU A 1 99 ? 19.374 -0.551 13.184 1.00 49.94 99 LEU A O 1
ATOM 744 N N . SER A 1 100 ? 21.180 -0.855 14.449 1.00 48.97 100 SER A N 1
ATOM 745 C CA . SER A 1 100 ? 21.907 0.253 13.793 1.00 48.97 100 SER A CA 1
ATOM 746 C C . SER A 1 100 ? 22.143 0.009 12.284 1.00 48.97 100 SER A C 1
ATOM 748 O O . SER A 1 100 ? 22.655 0.882 11.584 1.00 48.97 100 SER A O 1
ATOM 750 N N . LYS A 1 101 ? 21.792 -1.184 11.775 1.00 51.94 101 LYS A N 1
ATOM 751 C CA . LYS A 1 101 ? 21.799 -1.573 10.359 1.00 51.94 101 LYS A CA 1
ATOM 752 C C . LYS A 1 101 ? 20.407 -1.679 9.710 1.00 51.94 101 LYS A C 1
ATOM 754 O O . LYS A 1 101 ? 20.365 -1.906 8.503 1.00 51.94 101 LYS A O 1
ATOM 759 N N . ARG A 1 102 ? 19.294 -1.556 10.450 1.00 59.44 102 ARG A N 1
ATOM 760 C CA . ARG A 1 102 ? 17.946 -1.625 9.856 1.00 59.44 102 ARG A CA 1
ATOM 761 C C . ARG A 1 102 ? 17.566 -0.270 9.232 1.00 59.44 102 ARG A C 1
ATOM 763 O O . ARG A 1 102 ? 17.882 0.775 9.802 1.00 59.44 102 ARG A O 1
ATOM 770 N N . PRO A 1 103 ? 16.912 -0.254 8.062 1.00 56.50 103 PRO A N 1
ATOM 771 C CA . PRO A 1 103 ? 16.438 0.985 7.463 1.00 56.50 103 PRO A CA 1
ATOM 772 C C . PRO A 1 103 ? 15.188 1.519 8.187 1.00 56.50 103 PRO A C 1
ATOM 774 O O . PRO A 1 103 ? 14.130 0.903 8.145 1.00 56.50 103 PRO A O 1
A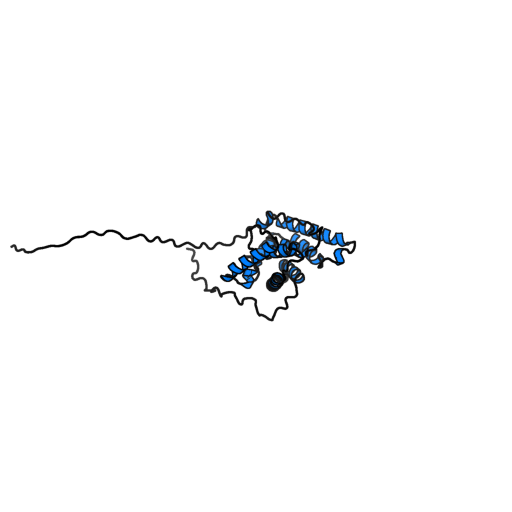TOM 777 N N . GLY A 1 104 ? 15.303 2.715 8.773 1.00 66.19 104 GLY A N 1
ATOM 778 C CA . GLY A 1 104 ? 14.167 3.568 9.143 1.00 66.19 104 GLY A CA 1
ATOM 779 C C . GLY A 1 104 ? 13.617 3.413 10.565 1.00 66.19 104 GLY A C 1
ATOM 780 O O . GLY A 1 104 ? 13.716 2.366 11.192 1.00 66.19 104 GLY A O 1
ATOM 781 N N . ASP A 1 105 ? 13.027 4.500 11.064 1.00 81.38 105 ASP A N 1
ATOM 782 C CA . ASP A 1 105 ? 12.324 4.563 12.350 1.00 81.38 105 ASP A CA 1
ATOM 783 C C . ASP A 1 105 ? 10.944 3.883 12.244 1.00 81.38 105 ASP A C 1
ATOM 785 O O . ASP A 1 105 ? 10.164 4.195 11.338 1.00 81.38 105 ASP A O 1
ATOM 789 N N . LEU A 1 106 ? 10.652 2.949 13.156 1.00 88.31 106 LEU A N 1
ATOM 790 C CA . LEU A 1 106 ? 9.384 2.211 13.217 1.00 88.31 106 LEU A CA 1
ATOM 791 C C . LEU A 1 106 ? 8.356 2.851 14.162 1.00 88.31 106 LEU A C 1
ATOM 793 O O . LEU A 1 106 ? 7.169 2.527 14.074 1.00 88.31 106 LEU A O 1
ATOM 797 N N . GLU A 1 107 ? 8.764 3.781 15.028 1.00 90.56 107 GLU A N 1
ATOM 798 C CA . GLU A 1 107 ? 7.866 4.449 15.980 1.00 90.56 107 GLU A CA 1
ATOM 799 C C . GLU A 1 107 ? 6.693 5.195 15.313 1.00 90.56 107 GLU A C 1
ATOM 801 O O . GLU A 1 107 ? 5.566 5.122 15.827 1.00 90.56 107 GLU A O 1
ATOM 806 N N . PRO A 1 108 ? 6.871 5.858 14.146 1.00 92.62 108 PRO A N 1
ATOM 807 C CA . PRO A 1 108 ? 5.751 6.447 13.418 1.00 92.62 108 PRO A CA 1
ATOM 808 C C . PRO A 1 108 ? 4.694 5.409 13.018 1.00 92.62 108 PRO A C 1
ATOM 810 O O . PRO A 1 108 ? 3.499 5.658 13.169 1.00 92.62 108 PRO A O 1
ATOM 813 N N . LEU A 1 109 ? 5.113 4.220 12.570 1.00 93.56 109 LEU A N 1
ATOM 814 C CA . LEU A 1 109 ? 4.185 3.144 12.211 1.00 93.56 109 LEU A CA 1
ATOM 815 C C . LEU A 1 109 ? 3.474 2.584 13.436 1.00 93.56 109 LEU A C 1
ATOM 817 O O . LEU A 1 109 ? 2.261 2.397 13.391 1.00 93.56 109 LEU A O 1
ATOM 821 N N . LEU A 1 110 ? 4.192 2.364 14.540 1.00 94.69 110 LEU A N 1
ATOM 822 C CA . LEU A 1 110 ? 3.584 1.891 15.784 1.00 94.69 110 LEU A CA 1
ATOM 823 C C . LEU A 1 110 ? 2.513 2.866 16.291 1.00 94.69 110 LEU A C 1
ATOM 825 O O . LEU A 1 110 ? 1.415 2.461 16.684 1.00 94.69 110 LEU A O 1
ATOM 829 N N . THR A 1 111 ? 2.816 4.163 16.244 1.00 96.06 111 THR A N 1
ATOM 830 C CA . THR A 1 111 ? 1.876 5.230 16.607 1.00 96.06 111 THR A CA 1
ATOM 831 C C . THR A 1 111 ? 0.644 5.213 15.702 1.00 96.06 111 THR A C 1
ATOM 833 O O . THR A 1 111 ? -0.486 5.289 16.193 1.00 96.06 111 THR A O 1
ATOM 836 N N . LEU A 1 112 ? 0.847 5.058 14.393 1.00 96.50 112 LEU A N 1
ATOM 837 C CA . LEU A 1 112 ? -0.226 4.998 13.407 1.00 96.50 112 LEU A CA 1
ATOM 838 C C . LEU A 1 112 ? -1.124 3.767 13.587 1.00 96.50 112 LEU A C 1
ATOM 840 O O . LEU A 1 112 ? -2.346 3.920 13.615 1.00 96.50 112 LEU A O 1
ATOM 844 N N . ILE A 1 113 ? -0.543 2.577 13.782 1.00 96.94 113 ILE A N 1
ATOM 845 C CA . ILE A 1 113 ? -1.281 1.332 14.055 1.00 96.94 113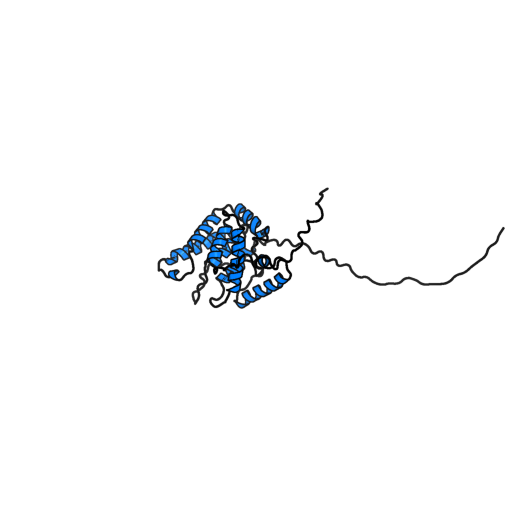 ILE A CA 1
ATOM 846 C C . ILE A 1 113 ? -2.185 1.526 15.276 1.00 96.94 113 ILE A C 1
ATOM 848 O O . ILE A 1 113 ? -3.393 1.295 15.207 1.00 96.94 113 ILE A O 1
ATOM 852 N N . ARG A 1 114 ? -1.625 2.023 16.387 1.00 96.69 114 ARG A N 1
ATOM 853 C CA . ARG A 1 114 ? -2.384 2.281 17.621 1.00 96.69 114 ARG A CA 1
ATOM 854 C C . ARG A 1 114 ? -3.513 3.281 17.413 1.00 96.69 114 ARG A C 1
ATOM 856 O O . ARG A 1 114 ? -4.585 3.104 17.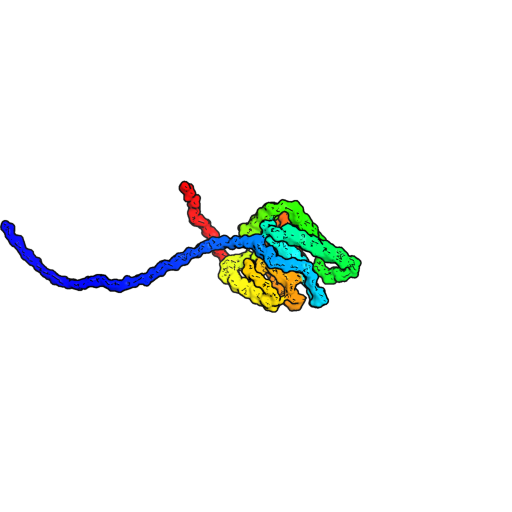986 1.00 96.69 114 ARG A O 1
ATOM 863 N N . ARG A 1 115 ? -3.296 4.311 16.590 1.00 96.00 115 ARG A N 1
ATOM 864 C CA . ARG A 1 115 ? -4.340 5.282 16.248 1.00 96.00 115 ARG A CA 1
ATOM 865 C C . ARG A 1 115 ? -5.461 4.642 15.433 1.00 96.00 115 ARG A C 1
ATOM 867 O O . ARG A 1 115 ? -6.619 4.841 15.776 1.00 96.00 115 ARG A O 1
ATOM 874 N N . MET A 1 116 ? -5.139 3.855 14.407 1.00 96.44 116 MET A N 1
ATOM 875 C CA . MET A 1 116 ? -6.152 3.165 13.600 1.00 96.44 116 MET A CA 1
ATOM 876 C C . MET A 1 116 ? -6.963 2.167 14.436 1.00 96.44 116 MET A C 1
ATOM 878 O O . MET A 1 116 ? -8.173 2.085 14.268 1.00 96.44 116 MET A O 1
ATOM 882 N N . LYS A 1 117 ? -6.341 1.482 15.406 1.00 95.31 117 LYS A N 1
ATOM 883 C CA . LYS A 1 117 ? -7.039 0.557 16.320 1.00 95.31 117 LYS A CA 1
ATOM 884 C C . LYS A 1 117 ? -8.087 1.215 17.219 1.00 95.31 117 LYS A C 1
ATOM 886 O O . LYS A 1 117 ? -8.977 0.519 17.698 1.00 95.31 117 LYS A O 1
ATOM 891 N N . VAL A 1 118 ? -7.962 2.512 17.506 1.00 95.00 118 VAL A N 1
ATOM 892 C CA . VAL A 1 118 ? -8.935 3.251 18.333 1.00 95.00 118 VAL A CA 1
ATOM 893 C C . VAL A 1 118 ? -9.952 4.036 17.503 1.00 95.00 118 VAL A C 1
ATOM 895 O O . VAL A 1 118 ? -10.844 4.656 18.081 1.00 95.00 118 VAL A O 1
ATOM 898 N N . CYS A 1 119 ? -9.829 4.032 16.173 1.00 93.81 119 CYS A N 1
ATOM 899 C CA . CYS A 1 119 ? -10.853 4.564 15.282 1.00 93.81 119 CYS A CA 1
ATOM 900 C C . CYS A 1 119 ? -12.073 3.635 15.257 1.00 93.81 119 CYS A C 1
ATOM 902 O O . CYS A 1 119 ? -11.950 2.417 15.378 1.00 93.81 119 CYS A O 1
ATOM 904 N N . GLU A 1 120 ? -13.256 4.211 15.054 1.00 93.56 120 GLU A N 1
ATOM 905 C CA . GLU A 1 120 ? -14.454 3.426 14.766 1.00 93.56 120 GLU A CA 1
ATOM 906 C C . GLU A 1 120 ? -14.290 2.748 13.396 1.00 93.56 120 GLU A C 1
ATOM 908 O O . GLU A 1 120 ? -13.964 3.402 12.404 1.00 93.56 120 GLU A O 1
ATOM 913 N N . GLU A 1 121 ? -14.543 1.440 13.321 1.00 91.62 121 GLU A N 1
ATOM 914 C CA . GLU A 1 121 ? -14.378 0.640 12.095 1.00 91.62 121 GLU A CA 1
ATOM 915 C C . GLU A 1 121 ? -15.144 1.242 10.909 1.00 91.62 121 GLU A C 1
ATOM 917 O O . GLU A 1 121 ? -14.621 1.367 9.804 1.00 91.62 121 GLU A O 1
ATOM 922 N N . ARG A 1 122 ? -16.363 1.723 11.172 1.00 93.94 122 ARG A N 1
ATOM 923 C CA . ARG A 1 122 ? -17.221 2.364 10.169 1.00 93.94 122 ARG A CA 1
ATOM 924 C C . ARG A 1 122 ? -16.651 3.672 9.633 1.00 93.94 122 ARG A C 1
ATOM 926 O O . ARG A 1 122 ? -16.933 4.023 8.488 1.00 93.94 122 ARG A O 1
ATOM 933 N N . ASP A 1 123 ? -15.897 4.404 10.448 1.00 94.94 123 ASP A N 1
ATOM 934 C CA . ASP A 1 123 ? -15.261 5.645 10.012 1.00 94.94 123 ASP A CA 1
ATOM 935 C C . ASP A 1 123 ? -14.084 5.325 9.086 1.00 94.94 123 ASP A C 1
ATOM 937 O O . ASP A 1 123 ? -13.973 5.936 8.023 1.00 94.94 123 ASP A O 1
ATOM 941 N N . LEU A 1 124 ? -13.283 4.304 9.423 1.00 95.38 124 LEU A N 1
ATOM 942 C CA . LEU A 1 124 ? -12.219 3.803 8.549 1.00 95.38 124 LEU A CA 1
ATOM 943 C C . LEU A 1 124 ? -12.778 3.271 7.224 1.00 95.38 124 LEU A C 1
ATOM 945 O O . LEU A 1 124 ? -12.270 3.629 6.167 1.00 95.38 124 LEU A O 1
ATOM 949 N N . GLU A 1 125 ? -13.847 2.473 7.253 1.00 96.25 125 GLU A N 1
ATOM 950 C CA . GLU A 1 125 ? -14.516 1.951 6.051 1.00 96.25 125 GLU A CA 1
ATOM 951 C C . GLU A 1 125 ? -15.073 3.067 5.164 1.00 96.25 125 GLU A C 1
ATOM 953 O O . GLU A 1 125 ? -14.868 3.070 3.946 1.00 96.25 125 GLU A O 1
ATOM 958 N N . SER A 1 126 ? -15.743 4.044 5.776 1.00 95.44 126 SER A N 1
ATOM 959 C CA . SER A 1 126 ? -16.275 5.218 5.087 1.00 95.44 126 SER A CA 1
ATOM 960 C C . SER A 1 126 ? -15.160 6.019 4.416 1.00 95.44 126 SER A C 1
ATOM 962 O O . SER A 1 126 ? -15.277 6.397 3.248 1.00 95.44 126 SER A O 1
ATOM 964 N N . GLU A 1 127 ? -14.056 6.250 5.126 1.00 95.25 127 GLU A N 1
ATOM 965 C CA . GLU A 1 127 ? -12.900 6.974 4.611 1.00 95.25 127 GLU A CA 1
ATOM 966 C C . GLU A 1 127 ? -12.200 6.207 3.480 1.00 95.25 127 GLU A C 1
ATOM 968 O O . GLU A 1 127 ? -11.953 6.782 2.415 1.00 95.25 127 GLU A O 1
ATOM 973 N N . TYR A 1 128 ? -11.963 4.908 3.677 1.00 96.81 128 TYR A N 1
ATOM 974 C CA . TYR A 1 128 ? -11.369 4.014 2.685 1.00 96.81 128 TYR A CA 1
ATOM 975 C C . TYR A 1 128 ? -12.179 4.028 1.392 1.00 96.81 128 TYR A C 1
ATOM 977 O O . TYR A 1 128 ? -11.655 4.363 0.334 1.00 96.81 128 TYR A O 1
ATOM 985 N N . THR A 1 129 ? -13.483 3.761 1.477 1.00 95.88 129 THR A N 1
ATOM 986 C CA . THR A 1 129 ? -14.373 3.720 0.308 1.00 95.88 129 THR A CA 1
ATOM 987 C C . THR A 1 129 ? -14.419 5.085 -0.387 1.00 95.88 129 THR A C 1
ATOM 989 O O . THR A 1 129 ? -14.315 5.196 -1.612 1.00 95.88 129 THR A O 1
ATOM 992 N N . ARG A 1 130 ? -14.522 6.172 0.393 1.00 94.31 130 ARG A N 1
ATOM 993 C CA . ARG A 1 130 ? -14.590 7.541 -0.133 1.00 94.31 130 ARG A CA 1
ATOM 994 C C . ARG A 1 130 ? -13.365 7.917 -0.962 1.00 94.31 130 ARG A C 1
ATOM 996 O O . ARG A 1 130 ? -13.529 8.626 -1.961 1.00 94.31 130 ARG A O 1
ATOM 1003 N N . TYR A 1 131 ? -12.167 7.530 -0.530 1.00 94.81 131 TYR A N 1
ATOM 1004 C CA . TYR A 1 131 ? -10.926 7.934 -1.192 1.00 94.81 131 TYR A CA 1
ATOM 1005 C C . TYR A 1 131 ? -10.387 6.879 -2.154 1.00 94.81 131 TYR A C 1
ATOM 1007 O O . TYR A 1 131 ? -9.863 7.243 -3.201 1.00 94.81 131 TYR A O 1
ATOM 1015 N N . PHE A 1 132 ? -10.521 5.592 -1.878 1.00 96.31 132 PHE A N 1
ATOM 1016 C CA . PHE A 1 132 ? -9.880 4.563 -2.696 1.00 96.31 132 PHE A CA 1
ATOM 1017 C C . PHE A 1 132 ? -10.803 3.952 -3.746 1.00 96.31 132 PHE A C 1
ATOM 1019 O O . PHE A 1 132 ? -10.333 3.692 -4.855 1.00 96.31 132 PHE A O 1
ATOM 1026 N N . ASP A 1 133 ? -12.104 3.847 -3.467 1.00 92.12 133 ASP A N 1
ATOM 1027 C CA . ASP A 1 133 ? -13.048 3.216 -4.400 1.00 92.12 133 ASP A CA 1
ATOM 1028 C C . ASP A 1 133 ? -13.724 4.236 -5.321 1.00 92.12 133 ASP A C 1
ATOM 1030 O O . ASP A 1 133 ? -13.946 3.974 -6.504 1.00 92.12 133 ASP A O 1
ATOM 1034 N N . PHE A 1 134 ? -14.036 5.431 -4.808 1.00 88.94 134 PHE A N 1
ATOM 1035 C CA . PHE A 1 134 ? -14.795 6.436 -5.565 1.00 88.94 134 PHE A CA 1
ATOM 1036 C C . PHE A 1 134 ? -13.948 7.514 -6.247 1.00 88.94 134 PHE A C 1
ATOM 1038 O O . PHE A 1 134 ? -14.465 8.248 -7.092 1.00 88.94 134 PHE A O 1
ATOM 1045 N N . GLN A 1 135 ? -12.661 7.637 -5.915 1.00 88.75 135 GLN A N 1
ATOM 1046 C CA . GLN A 1 135 ? -11.800 8.694 -6.452 1.00 88.75 135 GLN A CA 1
ATOM 1047 C C . GLN A 1 135 ? -10.645 8.123 -7.273 1.00 88.75 135 GLN A C 1
ATOM 1049 O O . GLN A 1 135 ? -9.683 7.559 -6.757 1.00 88.75 135 GLN A O 1
ATOM 1054 N N . SER A 1 136 ? -10.692 8.361 -8.585 1.00 88.00 136 SER A N 1
ATOM 1055 C CA . SER A 1 136 ? -9.640 7.905 -9.504 1.00 88.00 136 SER A CA 1
ATOM 1056 C C . SER A 1 136 ? -8.266 8.540 -9.246 1.00 88.00 136 SER A C 1
ATOM 1058 O O . SER A 1 136 ? -7.262 8.002 -9.700 1.00 88.00 136 SER A O 1
ATOM 1060 N N . SER A 1 137 ? -8.209 9.684 -8.554 1.00 88.50 137 SER A N 1
ATOM 1061 C CA . SER A 1 137 ? -6.974 10.381 -8.166 1.00 88.50 137 SER A CA 1
ATOM 1062 C C . SER A 1 137 ? -6.282 9.777 -6.949 1.00 88.50 137 SER A C 1
ATOM 1064 O O . SER A 1 137 ? -5.136 10.123 -6.685 1.00 88.50 137 SER A O 1
ATOM 1066 N N . THR A 1 138 ? -6.967 8.916 -6.199 1.00 94.62 138 THR A N 1
ATOM 1067 C CA . THR A 1 138 ? -6.453 8.315 -4.961 1.00 94.62 138 THR A CA 1
ATOM 1068 C C . THR A 1 138 ? -6.548 6.794 -4.944 1.00 94.62 138 THR A C 1
ATOM 1070 O O . THR A 1 138 ? -6.029 6.187 -4.018 1.00 94.62 138 THR A O 1
ATOM 1073 N N . CYS A 1 139 ? -7.136 6.168 -5.971 1.00 95.50 139 CYS A N 1
ATOM 1074 C CA . CYS A 1 139 ? -7.272 4.713 -6.065 1.00 95.50 139 CYS A CA 1
ATOM 1075 C C . CYS A 1 139 ? -5.949 3.958 -5.845 1.00 95.50 139 CYS A C 1
ATOM 1077 O O . CYS A 1 139 ? -4.861 4.452 -6.145 1.00 95.50 139 CYS A O 1
ATOM 1079 N N . LEU A 1 140 ? -6.034 2.723 -5.361 1.00 97.38 140 LEU A N 1
ATOM 1080 C CA . LEU A 1 140 ? -4.862 1.937 -4.966 1.00 97.38 140 LEU A CA 1
ATOM 1081 C C . LEU A 1 140 ? -4.253 1.121 -6.118 1.00 97.38 140 LEU A C 1
ATOM 1083 O O . LEU A 1 140 ? -3.695 0.058 -5.876 1.00 97.38 140 LEU A O 1
ATOM 1087 N N . TYR A 1 141 ? -4.333 1.598 -7.363 1.00 96.88 141 TYR A N 1
ATOM 1088 C CA . TYR A 1 141 ? -3.829 0.877 -8.541 1.00 96.88 141 TYR A CA 1
ATOM 1089 C C . TYR A 1 141 ? -2.832 1.723 -9.336 1.00 96.88 141 TYR A C 1
ATOM 1091 O O . TYR A 1 141 ? -3.213 2.697 -9.989 1.00 96.88 141 TYR A O 1
ATOM 1099 N N . LEU A 1 142 ? -1.554 1.332 -9.326 1.00 96.38 142 LEU A N 1
ATOM 1100 C CA . LEU A 1 142 ? -0.446 2.073 -9.944 1.00 96.38 142 LEU A CA 1
ATOM 1101 C C . LEU A 1 142 ? -0.730 2.442 -11.407 1.00 96.38 142 LEU A C 1
ATOM 1103 O O . LEU A 1 142 ? -0.557 3.593 -11.809 1.00 96.38 142 LEU A O 1
ATOM 1107 N N . THR A 1 143 ? -1.210 1.494 -12.216 1.00 95.25 143 THR A N 1
ATOM 1108 C CA . THR A 1 143 ? -1.404 1.743 -13.653 1.00 95.25 143 THR A CA 1
ATOM 1109 C C . THR A 1 143 ? -2.633 2.598 -13.949 1.00 95.25 143 THR A C 1
ATOM 1111 O O . THR A 1 143 ? -2.677 3.244 -14.996 1.00 95.25 143 THR A O 1
ATOM 1114 N N . ALA A 1 144 ? -3.610 2.668 -13.040 1.00 93.38 144 ALA A N 1
ATOM 1115 C CA . ALA A 1 144 ? -4.761 3.558 -13.188 1.00 93.38 144 ALA A CA 1
ATOM 1116 C C . ALA A 1 144 ? -4.353 5.041 -13.073 1.00 93.38 144 ALA A C 1
ATOM 1118 O O . ALA A 1 144 ? -4.872 5.885 -13.814 1.00 93.38 144 ALA A O 1
ATOM 1119 N N . HIS A 1 145 ? -3.372 5.352 -12.218 1.00 91.44 145 HIS A N 1
ATOM 1120 C CA . HIS A 1 145 ? -2.765 6.688 -12.131 1.00 91.44 145 HIS A CA 1
ATOM 1121 C C . HIS A 1 145 ? -1.971 7.046 -13.389 1.00 91.44 145 HIS A C 1
ATOM 1123 O O . HIS A 1 145 ? -2.066 8.161 -13.900 1.00 91.44 145 HIS A O 1
ATOM 1129 N N . GLU A 1 146 ? -1.200 6.094 -13.912 1.00 90.31 146 GLU A N 1
ATOM 1130 C CA . GLU A 1 146 ? -0.286 6.333 -15.034 1.00 90.31 146 GLU A CA 1
ATOM 1131 C C . GLU A 1 146 ? -0.984 6.365 -16.399 1.00 90.31 146 GLU A C 1
ATOM 1133 O O . GLU A 1 146 ? -0.594 7.126 -17.290 1.00 90.31 146 GLU A O 1
ATOM 1138 N N . LEU A 1 147 ? -1.991 5.509 -16.586 1.00 89.69 147 LEU A N 1
ATOM 1139 C CA . LEU A 1 147 ? -2.544 5.172 -17.899 1.00 89.69 147 LEU A CA 1
ATOM 1140 C C . LEU A 1 147 ? -4.069 5.300 -17.978 1.00 89.69 147 LEU A C 1
ATOM 1142 O O . LEU A 1 147 ? -4.609 5.183 -19.082 1.00 89.69 147 LEU A O 1
ATOM 1146 N N . GLY A 1 148 ? -4.759 5.534 -16.854 1.00 88.38 148 GLY A N 1
ATOM 1147 C CA . GLY A 1 148 ? -6.224 5.506 -16.793 1.00 88.38 148 GLY A CA 1
ATOM 1148 C C . GLY A 1 148 ? -6.790 4.226 -17.409 1.00 88.38 148 GLY A C 1
ATOM 1149 O O . GLY A 1 148 ? -6.215 3.151 -17.256 1.00 88.38 148 GLY A O 1
ATOM 1150 N N . ASP A 1 149 ? -7.863 4.355 -18.184 1.00 83.75 149 ASP A N 1
ATOM 1151 C CA . ASP A 1 149 ? -8.507 3.224 -18.869 1.00 83.75 149 ASP A CA 1
ATOM 1152 C C . ASP A 1 149 ? -7.980 2.977 -20.291 1.00 83.75 149 ASP A C 1
ATOM 1154 O O . ASP A 1 149 ? -8.601 2.282 -21.098 1.00 83.75 149 ASP A O 1
ATOM 1158 N N . SER A 1 150 ? -6.807 3.525 -20.626 1.00 86.94 150 SER A N 1
ATOM 1159 C CA . SER A 1 150 ? -6.231 3.342 -21.958 1.00 86.94 150 SER A CA 1
ATOM 1160 C C . SER A 1 150 ? -5.901 1.872 -22.239 1.00 86.94 150 SER A C 1
ATOM 1162 O O . SER A 1 150 ? -5.503 1.103 -21.360 1.00 86.94 150 SER A O 1
ATOM 1164 N N . ARG A 1 151 ? -5.935 1.479 -23.519 1.00 85.06 151 ARG A N 1
ATOM 1165 C CA . ARG A 1 151 ? -5.529 0.120 -23.947 1.00 85.06 151 ARG A CA 1
ATOM 1166 C C . ARG A 1 151 ? -4.104 -0.251 -23.519 1.00 85.06 151 ARG A C 1
ATOM 1168 O O . ARG A 1 151 ? -3.786 -1.432 -23.389 1.00 85.06 151 ARG A O 1
ATOM 1175 N N . LYS A 1 152 ? -3.242 0.746 -23.295 1.00 89.44 152 LYS A N 1
ATOM 1176 C CA . LYS A 1 152 ? -1.865 0.554 -22.824 1.00 89.44 152 LYS A CA 1
ATOM 1177 C C . LYS A 1 152 ? -1.818 -0.022 -21.403 1.00 89.44 152 LYS A C 1
ATOM 1179 O O . LYS A 1 152 ? -0.847 -0.705 -21.085 1.00 89.44 152 LYS A O 1
ATOM 1184 N N . ARG A 1 153 ? -2.865 0.175 -20.586 1.00 92.75 153 ARG A N 1
ATOM 1185 C CA . ARG A 1 153 ? -2.960 -0.372 -19.223 1.00 92.75 153 ARG A CA 1
ATOM 1186 C C . ARG A 1 153 ? -2.854 -1.894 -19.207 1.00 92.75 153 ARG A C 1
ATOM 1188 O O . ARG A 1 153 ? -2.076 -2.437 -18.432 1.00 92.75 153 ARG A O 1
ATOM 1195 N N . GLY A 1 154 ? -3.532 -2.582 -20.128 1.00 93.00 154 GLY A N 1
ATOM 1196 C CA . GLY A 1 154 ? -3.457 -4.045 -20.224 1.00 93.00 154 GLY A CA 1
ATOM 1197 C C . GLY A 1 154 ? -2.030 -4.562 -20.449 1.00 93.00 154 GLY A C 1
ATOM 1198 O O . GLY A 1 154 ? -1.619 -5.539 -19.829 1.00 93.00 154 GLY A O 1
ATOM 1199 N N . LEU A 1 155 ? -1.237 -3.875 -21.280 1.00 93.06 155 LEU A N 1
ATOM 1200 C CA . LEU A 1 155 ? 0.169 -4.230 -21.506 1.00 93.06 155 LEU A CA 1
ATOM 1201 C C . LEU A 1 155 ? 1.038 -3.965 -20.268 1.00 93.06 155 LEU A C 1
ATOM 1203 O O . LEU A 1 155 ? 1.931 -4.760 -19.976 1.00 93.06 155 LEU A O 1
ATOM 1207 N N . ALA A 1 156 ? 0.766 -2.885 -19.531 1.00 94.06 156 ALA A N 1
ATOM 1208 C CA . ALA A 1 156 ? 1.469 -2.571 -18.289 1.00 94.06 156 ALA A CA 1
ATOM 1209 C C . ALA A 1 156 ? 1.209 -3.620 -17.195 1.00 94.06 156 ALA A C 1
ATOM 1211 O O . ALA A 1 156 ? 2.151 -4.045 -16.532 1.00 94.06 156 ALA A O 1
ATOM 1212 N N . LEU A 1 157 ? -0.031 -4.106 -17.064 1.00 95.12 157 LEU A N 1
ATOM 1213 C CA . LEU A 1 157 ? -0.381 -5.185 -16.130 1.00 95.12 157 LEU A CA 1
ATOM 1214 C C . LEU A 1 157 ? 0.363 -6.488 -16.456 1.00 95.12 157 LEU A C 1
ATOM 1216 O O . LEU A 1 157 ? 0.913 -7.130 -15.565 1.00 95.12 157 LEU A O 1
ATOM 1220 N N . VAL A 1 158 ? 0.441 -6.858 -17.740 1.00 94.81 158 VAL A N 1
ATOM 1221 C CA . VAL A 1 158 ? 1.210 -8.036 -18.182 1.00 94.81 158 VAL A CA 1
ATOM 1222 C C . VAL A 1 158 ? 2.700 -7.879 -17.866 1.00 94.81 158 VAL A C 1
ATOM 1224 O O . VAL A 1 158 ? 3.343 -8.838 -17.436 1.00 94.81 158 VAL A O 1
ATOM 1227 N N . ALA A 1 159 ? 3.258 -6.681 -18.063 1.00 94.25 159 ALA A N 1
ATOM 1228 C CA . ALA A 1 159 ? 4.653 -6.397 -17.741 1.00 94.25 159 ALA A CA 1
ATOM 1229 C C . ALA A 1 159 ? 4.928 -6.478 -16.230 1.00 94.25 159 ALA A C 1
ATOM 1231 O O . ALA A 1 159 ? 5.921 -7.089 -15.840 1.00 94.25 159 ALA A O 1
ATOM 1232 N N . LEU A 1 160 ? 4.036 -5.930 -15.394 1.00 95.38 160 LEU A N 1
ATOM 1233 C CA . LEU A 1 160 ? 4.139 -6.011 -13.933 1.00 95.38 160 LEU A CA 1
ATOM 1234 C C . LEU A 1 160 ? 4.091 -7.457 -13.446 1.00 95.38 160 LEU A C 1
ATOM 1236 O O . LEU A 1 160 ? 5.017 -7.886 -12.769 1.00 95.38 160 LEU A O 1
ATOM 1240 N N . ARG A 1 161 ? 3.105 -8.246 -13.886 1.00 94.69 161 ARG A N 1
ATOM 1241 C CA . ARG A 1 161 ? 3.017 -9.669 -13.525 1.00 94.69 161 ARG A CA 1
ATOM 1242 C C . ARG A 1 161 ? 4.278 -10.446 -13.900 1.00 94.69 161 ARG A C 1
ATOM 1244 O O . ARG A 1 161 ? 4.756 -11.290 -13.147 1.00 94.69 161 ARG A O 1
ATOM 1251 N N . ARG A 1 162 ? 4.847 -10.162 -15.076 1.00 94.06 162 ARG A N 1
ATOM 1252 C CA . ARG A 1 162 ? 6.106 -10.786 -15.501 1.00 94.06 162 ARG A CA 1
ATOM 1253 C C . ARG A 1 162 ? 7.272 -10.388 -14.597 1.00 94.06 162 ARG A C 1
ATOM 1255 O O . ARG A 1 162 ? 8.106 -11.240 -14.307 1.00 94.06 162 ARG A O 1
ATOM 1262 N N . MET A 1 163 ? 7.351 -9.123 -14.192 1.00 94.38 163 MET A N 1
ATOM 1263 C CA . MET A 1 163 ? 8.385 -8.620 -13.285 1.00 94.38 163 MET A CA 1
ATOM 1264 C C . MET A 1 163 ? 8.282 -9.297 -11.910 1.00 94.38 163 MET A C 1
ATOM 1266 O O . MET A 1 163 ? 9.269 -9.887 -11.476 1.00 94.38 163 MET A O 1
ATOM 1270 N N . LEU A 1 164 ? 7.082 -9.339 -11.319 1.00 92.00 164 LEU A N 1
ATOM 1271 C CA . LEU A 1 164 ? 6.809 -10.016 -10.044 1.00 92.00 164 LEU A CA 1
ATOM 1272 C C . LEU A 1 164 ? 7.183 -11.506 -10.104 1.00 92.00 164 LEU A C 1
ATOM 1274 O O . LEU A 1 164 ? 7.975 -11.989 -9.299 1.00 92.00 164 LEU A O 1
ATOM 1278 N N . SER A 1 165 ? 6.729 -12.215 -11.140 1.00 90.25 165 SER A N 1
ATOM 1279 C CA . SER A 1 165 ? 7.066 -13.630 -11.337 1.00 90.25 165 SER A CA 1
ATOM 1280 C C . SER A 1 165 ? 8.566 -13.870 -11.566 1.00 90.25 165 SER A C 1
ATOM 1282 O O . SER A 1 165 ? 9.101 -14.876 -11.107 1.00 90.25 165 SER A O 1
ATOM 1284 N N . THR A 1 166 ? 9.274 -12.953 -12.239 1.00 90.75 166 THR A N 1
ATOM 1285 C CA . THR A 1 166 ? 10.733 -13.065 -12.450 1.00 90.75 166 THR A CA 1
ATOM 1286 C C . THR A 1 166 ? 11.503 -12.948 -11.135 1.00 90.75 166 THR A C 1
ATOM 1288 O O . THR A 1 166 ? 12.551 -13.570 -10.988 1.00 90.75 166 THR A O 1
ATOM 1291 N N . ALA A 1 167 ? 10.973 -12.192 -10.176 1.00 88.06 167 ALA A N 1
ATOM 1292 C CA . ALA A 1 167 ? 11.508 -12.096 -8.824 1.00 88.06 167 ALA A CA 1
ATOM 1293 C C . ALA A 1 167 ? 11.127 -13.287 -7.923 1.00 88.06 167 ALA A C 1
ATOM 1295 O O . ALA A 1 167 ? 11.512 -13.306 -6.758 1.00 88.06 167 ALA A O 1
ATOM 1296 N N . GLY A 1 168 ? 10.355 -14.256 -8.430 1.00 86.44 168 GLY A N 1
ATOM 1297 C CA . GLY A 1 168 ? 9.842 -15.379 -7.643 1.00 86.44 168 GLY A CA 1
ATOM 1298 C C . GLY A 1 168 ? 8.638 -15.033 -6.763 1.00 86.44 168 GLY A C 1
ATOM 1299 O O . GLY A 1 168 ? 8.295 -15.817 -5.885 1.00 86.44 168 GLY A O 1
ATOM 1300 N N . PHE A 1 169 ? 7.992 -13.883 -6.982 1.00 86.44 169 PHE A N 1
ATOM 1301 C CA . PHE A 1 169 ? 6.793 -13.494 -6.247 1.00 86.44 169 PHE A CA 1
ATOM 1302 C C . PHE A 1 169 ? 5.547 -14.116 -6.888 1.00 86.44 169 PHE A C 1
ATOM 1304 O O . PHE A 1 169 ? 5.257 -13.875 -8.065 1.00 86.44 169 PHE A O 1
ATOM 1311 N N . GLU A 1 170 ? 4.811 -14.917 -6.119 1.00 79.69 170 GLU A N 1
ATOM 1312 C CA . GLU A 1 170 ? 3.570 -15.557 -6.558 1.00 79.69 170 GLU A CA 1
ATOM 1313 C C . GLU A 1 170 ? 2.353 -14.716 -6.141 1.00 79.69 170 GLU A C 1
ATOM 1315 O O . GLU A 1 170 ? 2.086 -14.506 -4.959 1.00 79.69 170 GLU A O 1
ATOM 1320 N N . GLU A 1 171 ? 1.610 -14.220 -7.133 1.00 76.94 171 GLU A N 1
ATOM 1321 C CA . GLU A 1 171 ? 0.297 -13.601 -6.929 1.00 76.94 171 GLU A CA 1
ATOM 1322 C C . GLU A 1 171 ? -0.761 -14.701 -6.733 1.00 76.94 171 GLU A C 1
ATOM 1324 O O . GLU A 1 171 ? -0.816 -15.651 -7.515 1.00 76.94 171 GLU A O 1
ATOM 1329 N N . ASP A 1 172 ? -1.662 -14.543 -5.763 1.00 74.69 172 ASP A N 1
ATOM 1330 C CA . ASP A 1 172 ? -2.808 -15.450 -5.557 1.00 74.69 172 ASP A CA 1
ATOM 1331 C C . ASP A 1 172 ? -3.930 -15.271 -6.606 1.00 74.69 172 ASP A C 1
ATOM 1333 O O . ASP A 1 172 ? -4.849 -16.086 -6.706 1.00 74.69 172 ASP A O 1
ATOM 1337 N N . GLY A 1 173 ? -3.838 -14.216 -7.425 1.00 75.88 173 GLY A N 1
ATOM 1338 C CA . GLY A 1 173 ? -4.780 -13.890 -8.494 1.00 75.88 173 GLY A CA 1
ATOM 1339 C C . GLY A 1 173 ? -6.084 -13.238 -8.029 1.00 75.88 173 GLY A C 1
ATOM 1340 O O . GLY A 1 173 ? -6.983 -13.078 -8.858 1.00 75.88 173 GLY A O 1
ATOM 1341 N N . THR A 1 174 ? -6.199 -12.870 -6.751 1.00 83.06 174 THR A N 1
ATOM 1342 C CA . THR A 1 174 ? -7.371 -12.171 -6.197 1.00 83.06 174 THR A CA 1
ATOM 1343 C C . THR A 1 174 ? -7.431 -10.713 -6.648 1.00 83.06 174 THR A C 1
ATOM 1345 O O . THR A 1 174 ? -8.494 -10.237 -7.044 1.00 83.06 174 THR A O 1
ATOM 1348 N N . GLU A 1 175 ? -6.279 -10.045 -6.675 1.00 89.06 175 GLU A N 1
ATOM 1349 C CA . GLU A 1 175 ? -6.114 -8.648 -7.075 1.00 89.06 175 GLU A CA 1
ATOM 1350 C C . GLU A 1 175 ? -5.273 -8.497 -8.352 1.00 89.06 175 GLU A C 1
ATOM 1352 O O . GLU A 1 175 ? -4.589 -9.417 -8.816 1.00 89.06 175 GLU A O 1
ATOM 1357 N N . LEU A 1 176 ? -5.330 -7.306 -8.955 1.00 93.50 176 LEU A N 1
ATOM 1358 C CA . LEU A 1 176 ? -4.462 -6.962 -10.083 1.00 93.50 176 LEU A CA 1
ATOM 1359 C C . LEU A 1 176 ? -2.996 -6.797 -9.630 1.00 93.50 176 LEU A C 1
ATOM 1361 O O . LEU A 1 176 ? -2.742 -6.319 -8.524 1.00 93.50 176 LEU A O 1
ATOM 1365 N N . PRO A 1 177 ? -2.013 -7.089 -10.508 1.00 93.75 177 PRO A N 1
ATOM 1366 C CA . PRO A 1 177 ? -0.582 -7.000 -10.183 1.00 93.75 177 PRO A CA 1
ATOM 1367 C C . PRO A 1 177 ? -0.090 -5.571 -9.911 1.00 93.75 177 PRO A C 1
ATOM 1369 O O . PRO A 1 177 ? 1.079 -5.370 -9.596 1.00 93.75 177 PRO A O 1
ATOM 1372 N N . ASP A 1 178 ? -0.942 -4.562 -10.104 1.00 95.88 178 ASP A N 1
ATOM 1373 C CA . ASP A 1 178 ? -0.637 -3.155 -9.867 1.00 95.88 178 ASP A CA 1
ATOM 1374 C C . ASP A 1 178 ? -1.303 -2.577 -8.611 1.00 95.88 178 ASP A C 1
ATOM 1376 O O . ASP A 1 178 ? -1.208 -1.368 -8.384 1.00 95.88 178 ASP A O 1
ATOM 1380 N N . TYR A 1 179 ? -1.964 -3.416 -7.809 1.00 96.75 179 TYR A N 1
ATOM 1381 C CA . TYR A 1 179 ? -2.522 -3.037 -6.514 1.00 96.75 179 TYR A CA 1
ATOM 1382 C C . TYR A 1 179 ? -1.399 -2.623 -5.547 1.00 96.75 179 TYR A C 1
ATOM 1384 O O . TYR A 1 179 ? -0.457 -3.383 -5.319 1.00 96.75 179 TYR A O 1
ATOM 1392 N N . LEU A 1 180 ? -1.466 -1.409 -4.989 1.00 97.38 180 LEU A N 1
ATOM 1393 C CA . LEU A 1 180 ? -0.370 -0.824 -4.204 1.00 97.38 180 LEU A CA 1
ATOM 1394 C C . LEU A 1 180 ? 0.032 -1.677 -2.987 1.00 97.38 180 LEU A C 1
ATOM 1396 O O . LEU A 1 180 ? 1.229 -1.911 -2.836 1.00 97.38 180 LEU A O 1
ATOM 1400 N N . PRO A 1 181 ? -0.894 -2.206 -2.161 1.00 95.25 181 PRO A N 1
ATOM 1401 C CA . PRO A 1 181 ? -0.531 -3.098 -1.056 1.00 95.25 181 PRO A CA 1
ATOM 1402 C C . PRO A 1 181 ? 0.217 -4.349 -1.525 1.00 95.25 181 PRO A C 1
ATOM 1404 O O . PRO A 1 181 ? 1.251 -4.697 -0.960 1.00 95.25 181 PRO A O 1
ATOM 1407 N N . LEU A 1 182 ? -0.204 -4.959 -2.639 1.00 93.75 182 LEU A N 1
ATOM 1408 C CA . LEU A 1 182 ? 0.509 -6.094 -3.236 1.00 93.75 182 LEU A CA 1
ATOM 1409 C C . LEU A 1 182 ? 1.930 -5.710 -3.663 1.00 93.75 182 LEU A C 1
ATOM 1411 O O . LEU A 1 182 ? 2.870 -6.463 -3.412 1.00 93.75 182 LEU A O 1
ATOM 1415 N N . LEU A 1 183 ? 2.105 -4.531 -4.262 1.00 95.88 183 LEU A N 1
ATOM 1416 C CA . LEU A 1 183 ? 3.424 -4.022 -4.638 1.00 95.88 183 LEU A CA 1
ATOM 1417 C C . LEU A 1 183 ? 4.305 -3.719 -3.415 1.00 95.88 183 LEU A C 1
ATOM 1419 O O . LEU A 1 183 ? 5.511 -3.941 -3.477 1.00 95.88 183 LEU A O 1
ATOM 1423 N N . PHE A 1 184 ? 3.736 -3.268 -2.295 1.00 95.19 184 PHE A N 1
ATOM 1424 C CA . PHE A 1 184 ? 4.480 -3.106 -1.042 1.00 95.19 184 PHE A CA 1
ATOM 1425 C C . PHE A 1 184 ? 4.899 -4.454 -0.458 1.00 95.19 184 PHE A C 1
ATOM 1427 O O . PHE A 1 184 ? 6.045 -4.614 -0.053 1.00 95.19 184 PHE A O 1
ATOM 1434 N N . GLU A 1 185 ? 4.041 -5.471 -0.503 1.00 90.94 185 GLU A N 1
ATOM 1435 C CA . GLU A 1 185 ? 4.449 -6.826 -0.115 1.00 90.94 185 GLU A CA 1
ATOM 1436 C C . GLU A 1 185 ? 5.547 -7.385 -1.005 1.00 90.94 185 GLU A C 1
ATOM 1438 O O . GLU A 1 185 ? 6.465 -8.036 -0.512 1.00 90.94 185 GLU A O 1
ATOM 1443 N N . PHE A 1 186 ? 5.494 -7.086 -2.299 1.00 92.00 186 PHE A N 1
ATOM 1444 C CA . PHE A 1 186 ? 6.581 -7.409 -3.201 1.00 92.00 186 PHE A CA 1
ATOM 1445 C C . PHE A 1 186 ? 7.889 -6.719 -2.784 1.00 92.00 186 PHE A C 1
ATOM 1447 O O . PHE A 1 186 ? 8.915 -7.386 -2.693 1.00 92.00 186 PHE A O 1
ATOM 1454 N N . LEU A 1 187 ? 7.875 -5.420 -2.460 1.00 91.94 187 LEU A N 1
ATOM 1455 C CA . LEU A 1 187 ? 9.070 -4.721 -1.962 1.00 91.94 187 LEU A CA 1
ATOM 1456 C C . LEU A 1 187 ? 9.590 -5.298 -0.635 1.00 91.94 187 LEU A C 1
ATOM 1458 O O . LEU A 1 187 ? 10.799 -5.284 -0.402 1.00 91.94 187 LEU A O 1
ATOM 1462 N N . ALA A 1 188 ? 8.703 -5.842 0.202 1.00 89.00 188 ALA A N 1
ATOM 1463 C CA . ALA A 1 188 ? 9.058 -6.529 1.442 1.00 89.00 188 ALA A CA 1
ATOM 1464 C C . ALA A 1 188 ? 9.626 -7.945 1.226 1.00 89.00 188 ALA A C 1
ATOM 1466 O O . ALA A 1 188 ? 10.302 -8.456 2.111 1.00 89.00 188 ALA A O 1
ATOM 1467 N N . ALA A 1 189 ? 9.345 -8.599 0.097 1.00 87.56 189 ALA A N 1
ATOM 1468 C CA . ALA A 1 189 ? 9.683 -10.010 -0.130 1.00 87.56 189 ALA A CA 1
ATOM 1469 C C . ALA A 1 189 ? 10.662 -10.249 -1.290 1.00 87.56 189 ALA A C 1
ATOM 1471 O O . ALA A 1 189 ? 11.143 -11.369 -1.466 1.00 87.56 189 ALA A O 1
ATOM 1472 N N . LYS A 1 190 ? 10.940 -9.233 -2.116 1.00 87.19 190 LYS A N 1
ATOM 1473 C CA . LYS A 1 190 ? 11.826 -9.374 -3.275 1.00 87.19 190 LYS A CA 1
ATOM 1474 C C . LYS A 1 190 ? 13.236 -9.806 -2.839 1.00 87.19 190 LYS A C 1
ATOM 1476 O O . LYS A 1 190 ? 13.713 -9.347 -1.798 1.00 87.19 190 LYS A O 1
ATOM 1481 N N . PRO A 1 191 ? 13.952 -10.594 -3.660 1.00 86.12 191 PRO A N 1
ATOM 1482 C CA . PRO A 1 191 ? 15.367 -10.865 -3.430 1.00 86.12 191 PRO A CA 1
ATOM 1483 C C . PRO A 1 191 ? 16.175 -9.570 -3.264 1.00 86.12 191 PRO A C 1
ATOM 1485 O O . PRO A 1 191 ? 15.907 -8.562 -3.932 1.00 86.12 191 PRO A O 1
ATOM 1488 N N . ALA A 1 192 ? 17.177 -9.587 -2.382 1.00 81.50 192 ALA A N 1
ATOM 1489 C CA . ALA A 1 192 ? 17.983 -8.405 -2.070 1.00 81.50 192 ALA A CA 1
ATOM 1490 C C . ALA A 1 192 ? 18.708 -7.829 -3.305 1.00 81.50 192 ALA A C 1
ATOM 1492 O O . ALA A 1 192 ? 18.893 -6.617 -3.405 1.00 81.50 192 ALA A O 1
ATOM 1493 N N . ASP A 1 193 ? 19.071 -8.683 -4.264 1.00 84.12 193 ASP A N 1
ATOM 1494 C CA . ASP A 1 193 ? 19.728 -8.333 -5.526 1.00 84.12 193 ASP A CA 1
ATOM 1495 C C . ASP A 1 193 ? 18.752 -7.995 -6.669 1.00 84.12 193 ASP A C 1
ATOM 1497 O O . ASP A 1 193 ? 19.186 -7.612 -7.759 1.00 84.12 193 ASP A O 1
ATOM 1501 N N . PHE A 1 194 ? 17.437 -8.092 -6.439 1.00 88.44 194 PHE A N 1
ATOM 1502 C CA . PHE A 1 194 ? 16.436 -7.736 -7.438 1.00 88.44 194 PHE A CA 1
ATOM 1503 C C . PHE A 1 194 ? 16.297 -6.212 -7.563 1.00 88.44 194 PHE A C 1
ATOM 1505 O O . PHE A 1 194 ? 15.903 -5.524 -6.611 1.00 88.44 194 PHE A O 1
ATOM 1512 N N . ASP A 1 195 ? 16.570 -5.690 -8.761 1.00 90.12 195 ASP A N 1
ATOM 1513 C CA . ASP A 1 195 ? 16.427 -4.270 -9.088 1.00 90.12 195 ASP A CA 1
ATOM 1514 C C . ASP A 1 195 ? 14.953 -3.897 -9.306 1.00 90.12 195 ASP A C 1
ATOM 1516 O O . ASP A 1 195 ? 14.343 -4.235 -10.323 1.00 90.12 195 ASP A O 1
ATOM 1520 N N . ALA A 1 196 ? 14.390 -3.174 -8.337 1.00 91.06 196 ALA A N 1
ATOM 1521 C CA . ALA A 1 196 ? 13.038 -2.626 -8.381 1.00 91.06 196 ALA A CA 1
ATOM 1522 C C . ALA A 1 196 ? 13.024 -1.096 -8.567 1.00 91.06 196 ALA A C 1
ATOM 1524 O O . ALA A 1 196 ? 11.975 -0.478 -8.400 1.00 91.06 196 ALA A O 1
ATOM 1525 N N . THR A 1 197 ? 14.147 -0.473 -8.947 1.00 90.94 197 THR A N 1
ATOM 1526 C CA . THR A 1 197 ? 14.302 0.995 -8.965 1.00 90.94 197 THR A CA 1
ATOM 1527 C C . THR A 1 197 ? 13.228 1.700 -9.804 1.00 90.94 197 THR A C 1
ATOM 1529 O O . THR A 1 197 ? 12.677 2.718 -9.390 1.00 90.94 197 THR A O 1
ATOM 1532 N N . ASP A 1 198 ? 12.888 1.163 -10.984 1.00 91.06 198 ASP A N 1
ATOM 1533 C CA . ASP A 1 198 ? 11.827 1.736 -11.830 1.00 91.06 198 ASP A CA 1
ATOM 1534 C C . ASP A 1 198 ? 10.454 1.686 -11.141 1.00 91.06 198 ASP A C 1
ATOM 1536 O O . ASP A 1 198 ? 9.713 2.670 -11.157 1.00 91.06 198 ASP A O 1
ATOM 1540 N N . LEU A 1 199 ? 10.137 0.568 -10.479 1.00 94.12 199 LEU A N 1
ATOM 1541 C CA . LEU A 1 199 ? 8.906 0.425 -9.707 1.00 94.12 199 LEU A CA 1
ATOM 1542 C C . LEU A 1 199 ? 8.880 1.408 -8.532 1.00 94.12 199 LEU A C 1
ATOM 1544 O O . LEU A 1 199 ? 7.876 2.087 -8.343 1.00 94.12 199 LEU A O 1
ATOM 1548 N N . GLU A 1 200 ? 9.972 1.521 -7.778 1.00 93.75 200 GLU A N 1
ATOM 1549 C CA . GLU A 1 200 ? 10.092 2.431 -6.634 1.00 93.75 200 GLU A CA 1
ATOM 1550 C C . GLU A 1 200 ? 9.888 3.896 -7.048 1.00 93.75 200 GLU A C 1
ATOM 1552 O O . GLU A 1 200 ? 9.129 4.623 -6.407 1.00 93.75 200 GLU A O 1
ATOM 1557 N N . ILE A 1 201 ? 10.471 4.326 -8.174 1.00 92.00 201 ILE A N 1
ATOM 1558 C CA . ILE A 1 201 ? 10.267 5.678 -8.723 1.00 92.00 201 ILE A CA 1
ATOM 1559 C C . ILE A 1 201 ? 8.803 5.902 -9.128 1.00 92.00 201 ILE A C 1
ATOM 1561 O O . ILE A 1 201 ? 8.248 6.982 -8.902 1.00 92.00 201 ILE A O 1
ATOM 1565 N N . ARG A 1 202 ? 8.167 4.905 -9.753 1.00 94.19 202 ARG A N 1
ATOM 1566 C CA . ARG A 1 202 ? 6.754 4.975 -10.157 1.00 94.19 202 ARG A CA 1
ATOM 1567 C C . ARG A 1 202 ? 5.830 5.052 -8.939 1.00 94.19 202 ARG A C 1
ATOM 1569 O O . ARG A 1 202 ? 4.952 5.915 -8.901 1.00 94.19 202 ARG A O 1
ATOM 1576 N N . LEU A 1 203 ? 6.083 4.229 -7.922 1.00 95.81 203 LEU A N 1
ATOM 1577 C CA . LEU A 1 203 ? 5.377 4.256 -6.641 1.00 95.81 203 LEU A CA 1
ATOM 1578 C C . LEU A 1 203 ? 5.536 5.608 -5.946 1.00 95.81 203 LEU A C 1
ATOM 1580 O O . LEU A 1 203 ? 4.532 6.187 -5.546 1.00 95.81 203 LEU A O 1
ATOM 1584 N N . ALA A 1 204 ? 6.750 6.160 -5.877 1.00 94.25 204 ALA A N 1
ATOM 1585 C CA . ALA A 1 204 ? 7.012 7.442 -5.219 1.00 94.25 204 ALA A CA 1
ATOM 1586 C C . ALA A 1 204 ? 6.157 8.578 -5.803 1.00 94.25 204 ALA A C 1
ATOM 1588 O O . ALA A 1 204 ? 5.602 9.395 -5.069 1.00 94.25 204 ALA A O 1
ATOM 1589 N N . ARG A 1 205 ? 5.982 8.594 -7.130 1.00 91.12 205 ARG A N 1
ATOM 1590 C CA . ARG A 1 205 ? 5.129 9.575 -7.820 1.00 91.12 205 ARG A CA 1
ATOM 1591 C C . ARG A 1 205 ? 3.656 9.418 -7.459 1.00 91.12 205 ARG A C 1
ATOM 1593 O O . ARG A 1 205 ? 3.000 10.412 -7.163 1.00 91.12 205 ARG A O 1
ATOM 1600 N N . VAL A 1 206 ? 3.138 8.192 -7.496 1.00 94.25 206 VAL A N 1
ATOM 1601 C CA . VAL A 1 206 ? 1.730 7.921 -7.169 1.00 94.25 206 VAL A CA 1
ATOM 1602 C C . VAL A 1 206 ? 1.449 8.211 -5.699 1.00 94.25 206 VAL A C 1
ATOM 1604 O O . VAL A 1 206 ? 0.486 8.905 -5.388 1.00 94.25 206 VAL A O 1
ATOM 1607 N N . ILE A 1 207 ? 2.326 7.771 -4.800 1.00 95.69 207 ILE A N 1
ATOM 1608 C CA . ILE A 1 207 ? 2.227 8.028 -3.362 1.00 95.69 207 ILE A CA 1
ATOM 1609 C C . ILE A 1 207 ? 2.224 9.529 -3.079 1.00 95.69 207 ILE A C 1
ATOM 1611 O O . ILE A 1 207 ? 1.413 9.983 -2.276 1.00 95.69 207 ILE A O 1
ATOM 1615 N N . HIS A 1 208 ? 3.062 10.314 -3.762 1.00 93.38 208 HIS A N 1
ATOM 1616 C CA . HIS A 1 208 ? 3.040 11.770 -3.632 1.00 93.38 208 HIS A CA 1
ATOM 1617 C C . HIS A 1 208 ? 1.675 12.357 -4.022 1.00 93.38 208 HIS A C 1
ATOM 1619 O O . HIS A 1 208 ? 1.086 13.101 -3.243 1.00 93.38 208 HIS A O 1
ATOM 1625 N N . VAL A 1 209 ? 1.124 11.968 -5.179 1.00 93.19 209 VAL A N 1
ATOM 1626 C CA . VAL A 1 209 ? -0.205 12.430 -5.626 1.00 93.19 209 VAL A CA 1
ATOM 1627 C C . VAL A 1 209 ? -1.294 12.058 -4.617 1.00 93.19 209 VAL A C 1
ATOM 1629 O O . VAL A 1 209 ? -2.117 12.906 -4.267 1.00 93.19 209 VAL A O 1
ATOM 1632 N N . ILE A 1 210 ? -1.288 10.821 -4.116 1.00 96.06 210 ILE A N 1
ATOM 1633 C CA . ILE A 1 210 ? -2.258 10.358 -3.119 1.00 96.06 210 ILE A CA 1
ATOM 1634 C C . ILE A 1 210 ? -2.121 11.169 -1.820 1.00 96.06 210 ILE A C 1
ATOM 1636 O O . ILE A 1 210 ? -3.115 11.683 -1.312 1.00 96.06 210 ILE A O 1
ATOM 1640 N N . THR A 1 211 ? -0.896 11.355 -1.319 1.00 95.56 211 THR A N 1
ATOM 1641 C CA . THR A 1 211 ? -0.609 12.091 -0.071 1.00 95.56 211 THR A CA 1
ATOM 1642 C C . THR A 1 211 ? -1.059 13.551 -0.134 1.00 95.56 211 THR A C 1
ATOM 1644 O O . THR A 1 211 ? -1.588 14.077 0.847 1.00 95.56 211 THR A O 1
ATOM 1647 N N . GLU A 1 212 ? -0.865 14.211 -1.279 1.00 93.88 212 GLU A N 1
ATOM 1648 C CA . GLU A 1 212 ? -1.280 15.604 -1.489 1.00 93.88 212 GLU A CA 1
ATOM 1649 C C . GLU A 1 212 ? -2.792 15.750 -1.708 1.00 93.88 212 GLU A C 1
ATOM 1651 O O . GLU A 1 212 ? -3.355 16.813 -1.449 1.00 93.88 212 GLU A O 1
ATOM 1656 N N . THR A 1 213 ? -3.464 14.692 -2.168 1.00 94.75 213 THR A N 1
ATOM 1657 C CA . THR A 1 213 ? -4.917 14.702 -2.397 1.00 94.75 213 THR A CA 1
ATOM 1658 C C . THR A 1 213 ? -5.706 14.382 -1.126 1.00 94.75 213 THR A C 1
ATOM 1660 O O . THR A 1 213 ? -6.809 14.902 -0.936 1.00 94.75 213 THR A O 1
ATOM 1663 N N . LEU A 1 214 ? -5.166 13.530 -0.249 1.00 96.25 214 LEU A N 1
ATOM 1664 C CA . LEU A 1 214 ? -5.829 13.144 0.995 1.00 96.25 214 LEU A CA 1
ATOM 1665 C C . LEU A 1 214 ? -5.892 14.313 2.004 1.00 96.25 214 LEU A C 1
ATOM 1667 O O . LEU A 1 214 ? -4.966 15.125 2.080 1.00 96.25 214 LEU A O 1
ATOM 1671 N N . PRO A 1 215 ? -6.958 14.403 2.825 1.00 95.31 215 PRO A N 1
ATOM 1672 C CA . PRO A 1 215 ? -7.064 15.409 3.881 1.00 95.31 215 PRO A CA 1
ATOM 1673 C C . PRO A 1 215 ? -5.939 15.328 4.912 1.00 95.31 215 PRO A C 1
ATOM 1675 O O . PRO A 1 215 ? -5.436 14.252 5.225 1.00 95.31 215 PRO A O 1
ATOM 1678 N N . GLY A 1 216 ? -5.591 16.470 5.507 1.00 92.38 216 GLY A N 1
ATOM 1679 C CA . GLY A 1 216 ? -4.512 16.560 6.492 1.00 92.38 216 GLY A CA 1
ATOM 1680 C C . GLY A 1 216 ? -4.713 15.725 7.762 1.00 92.38 216 GLY A C 1
ATOM 1681 O O . GLY A 1 216 ? -3.727 15.347 8.384 1.00 92.38 216 GLY A O 1
ATOM 1682 N N . ASP A 1 217 ? -5.962 15.451 8.127 1.00 91.06 217 ASP A N 1
ATOM 1683 C CA . ASP A 1 217 ? -6.393 14.666 9.287 1.00 91.06 217 ASP A CA 1
ATOM 1684 C C . ASP A 1 217 ? -6.665 13.186 8.967 1.00 91.06 217 ASP A C 1
ATOM 1686 O O . ASP A 1 217 ? -6.948 12.408 9.877 1.00 91.06 217 ASP A O 1
ATOM 1690 N N . SER A 1 218 ? -6.543 12.785 7.697 1.00 93.88 218 SER A N 1
ATOM 1691 C CA . SER A 1 218 ? -6.706 11.400 7.256 1.00 93.88 218 SER A CA 1
ATOM 1692 C C . SER A 1 218 ? -5.618 10.500 7.834 1.00 93.88 218 SER A C 1
ATOM 1694 O O . SER A 1 218 ? -4.422 10.772 7.681 1.00 93.88 218 SER A O 1
ATOM 1696 N N . VAL A 1 219 ? -6.015 9.363 8.414 1.00 95.06 219 VAL A N 1
ATOM 1697 C CA . VAL A 1 219 ? -5.046 8.353 8.866 1.00 95.06 219 VAL A CA 1
ATOM 1698 C C . VAL A 1 219 ? -4.279 7.746 7.696 1.00 95.06 219 VAL A C 1
ATOM 1700 O O . VAL A 1 219 ? -3.087 7.465 7.819 1.00 95.06 219 VAL A O 1
ATOM 1703 N N . TYR A 1 220 ? -4.928 7.627 6.538 1.00 97.00 220 TYR A N 1
ATOM 1704 C CA . TYR A 1 220 ? -4.313 7.106 5.327 1.00 97.00 220 TYR A CA 1
ATOM 1705 C C . TYR A 1 220 ? -3.289 8.068 4.727 1.00 97.00 220 TYR A C 1
ATOM 1707 O O . TYR A 1 220 ? -2.295 7.617 4.160 1.00 97.00 220 TYR A O 1
ATOM 1715 N N . ARG A 1 221 ? -3.459 9.387 4.894 1.00 96.94 221 ARG A N 1
ATOM 1716 C CA . ARG A 1 221 ? -2.427 10.352 4.482 1.00 96.94 221 ARG A CA 1
ATOM 1717 C C . ARG A 1 221 ? -1.110 10.091 5.203 1.00 96.94 221 ARG A C 1
ATOM 1719 O O . ARG A 1 221 ? -0.048 10.190 4.595 1.00 96.94 221 ARG A O 1
ATOM 1726 N N . GLU A 1 222 ? -1.174 9.724 6.478 1.00 95.50 222 GLU A N 1
ATOM 1727 C CA . GLU A 1 222 ? 0.014 9.367 7.251 1.00 95.50 222 GLU A CA 1
ATOM 1728 C C . GLU A 1 222 ? 0.629 8.042 6.790 1.00 95.50 222 GLU A C 1
ATOM 1730 O O . GLU A 1 222 ? 1.849 7.977 6.656 1.00 95.50 222 GLU A O 1
ATOM 1735 N N . VAL A 1 223 ? -0.189 7.035 6.440 1.00 96.75 223 VAL A N 1
ATOM 1736 C CA . VAL A 1 223 ? 0.299 5.783 5.821 1.00 96.75 223 VAL A CA 1
ATOM 1737 C C . VAL A 1 223 ? 1.147 6.098 4.585 1.00 96.75 223 VAL A C 1
ATOM 1739 O O . VAL A 1 223 ? 2.287 5.645 4.472 1.00 96.75 223 VAL A O 1
ATOM 1742 N N . PHE A 1 224 ? 0.626 6.930 3.679 1.00 97.00 224 PHE A N 1
ATOM 1743 C CA . PHE A 1 224 ? 1.336 7.308 2.457 1.00 97.00 224 PHE A CA 1
ATOM 1744 C C . PHE A 1 224 ? 2.535 8.228 2.708 1.00 97.00 224 PHE A C 1
ATOM 1746 O O . PHE A 1 224 ? 3.549 8.098 2.026 1.00 97.00 224 PHE A O 1
ATOM 1753 N N . SER A 1 225 ? 2.480 9.092 3.724 1.00 94.69 225 SER A N 1
ATOM 1754 C CA . SER A 1 225 ? 3.633 9.896 4.140 1.00 94.69 225 SER A CA 1
ATOM 1755 C C . SER A 1 225 ? 4.791 9.024 4.632 1.00 94.69 225 SER A C 1
ATOM 1757 O O . SER A 1 225 ? 5.948 9.305 4.315 1.00 94.69 225 SER A O 1
ATOM 1759 N N . ILE A 1 226 ? 4.504 7.963 5.391 1.00 93.94 226 ILE A N 1
ATOM 1760 C CA . ILE A 1 226 ? 5.530 7.014 5.833 1.00 93.94 226 ILE A CA 1
ATOM 1761 C C . ILE A 1 226 ? 6.046 6.209 4.636 1.00 93.94 226 ILE A C 1
ATOM 1763 O O . ILE A 1 226 ? 7.261 6.079 4.481 1.00 93.94 226 ILE A O 1
ATOM 1767 N N . ALA A 1 227 ? 5.165 5.750 3.743 1.00 94.38 227 ALA A N 1
ATOM 1768 C CA . ALA A 1 227 ? 5.566 5.057 2.518 1.00 94.38 227 ALA A CA 1
ATOM 1769 C C . ALA A 1 227 ? 6.495 5.906 1.635 1.00 94.38 227 ALA A C 1
ATOM 1771 O O . ALA A 1 227 ? 7.499 5.404 1.134 1.00 94.38 227 ALA A O 1
ATOM 1772 N N . ALA A 1 228 ? 6.220 7.207 1.502 1.00 92.38 228 ALA A N 1
ATOM 1773 C CA . ALA A 1 228 ? 7.080 8.137 0.775 1.00 92.38 228 ALA A CA 1
ATOM 1774 C C . ALA A 1 228 ? 8.492 8.214 1.380 1.00 92.38 228 ALA A C 1
ATOM 1776 O O . ALA A 1 228 ? 9.468 8.243 0.640 1.00 92.38 228 ALA A O 1
ATOM 1777 N N . SER A 1 229 ? 8.615 8.170 2.713 1.00 90.50 229 SER A N 1
ATOM 1778 C CA . SER A 1 229 ? 9.918 8.180 3.403 1.00 90.50 229 SER A CA 1
ATOM 1779 C C . SER A 1 229 ? 10.750 6.902 3.208 1.00 90.50 229 SER A C 1
ATOM 1781 O O . SER A 1 229 ? 11.925 6.862 3.577 1.00 90.50 229 SER A O 1
ATOM 1783 N N . CYS A 1 230 ? 10.141 5.842 2.667 1.00 89.06 230 CYS A N 1
ATOM 1784 C CA . CYS A 1 230 ? 10.804 4.574 2.362 1.00 89.06 230 CYS A CA 1
ATOM 1785 C C . CYS A 1 230 ? 11.332 4.523 0.919 1.00 89.06 230 CYS A C 1
ATOM 1787 O O . CYS A 1 230 ? 12.039 3.584 0.562 1.00 89.06 230 CYS A O 1
ATOM 1789 N N . LEU A 1 231 ? 10.978 5.503 0.084 1.00 87.75 231 LEU A N 1
ATOM 1790 C CA . LEU A 1 231 ? 11.306 5.537 -1.339 1.00 87.75 231 LEU A CA 1
ATOM 1791 C C . LEU A 1 231 ? 12.406 6.555 -1.628 1.00 87.75 231 LEU A C 1
ATOM 1793 O O . LEU A 1 231 ? 12.597 7.496 -0.856 1.00 87.75 231 LEU A O 1
ATOM 1797 N N . PRO A 1 232 ? 13.137 6.393 -2.746 1.00 79.31 232 PRO A N 1
ATOM 1798 C CA . PRO A 1 232 ? 14.058 7.424 -3.194 1.00 79.31 232 PRO A CA 1
ATOM 1799 C C . PRO A 1 232 ? 13.318 8.751 -3.378 1.00 79.31 232 PRO A C 1
ATOM 1801 O O . PRO A 1 232 ? 12.163 8.761 -3.817 1.00 79.31 232 PRO A O 1
ATOM 1804 N N . ASP A 1 233 ? 14.013 9.866 -3.121 1.00 69.31 233 ASP A N 1
ATOM 1805 C CA . ASP A 1 233 ? 13.542 11.189 -3.521 1.00 69.31 233 ASP A CA 1
ATOM 1806 C C . ASP A 1 233 ? 13.278 11.148 -5.025 1.00 69.31 233 ASP A C 1
ATOM 1808 O O . ASP A 1 233 ? 14.192 11.201 -5.860 1.00 69.31 233 ASP A O 1
ATOM 1812 N N . ALA A 1 234 ? 12.004 11.030 -5.390 1.00 57.94 234 ALA A N 1
ATOM 1813 C CA . ALA A 1 234 ? 11.582 11.284 -6.741 1.00 57.94 234 ALA A CA 1
ATOM 1814 C C . ALA A 1 234 ? 11.871 12.765 -6.947 1.00 57.94 234 ALA A C 1
ATOM 1816 O O . ALA A 1 234 ? 11.128 13.623 -6.486 1.00 57.94 234 ALA A O 1
ATOM 1817 N N . ASN A 1 235 ? 12.992 13.076 -7.590 1.00 54.19 235 ASN A N 1
ATOM 1818 C CA . ASN A 1 235 ? 13.252 14.405 -8.107 1.00 54.19 235 ASN A CA 1
ATOM 1819 C C . ASN A 1 235 ? 12.159 14.629 -9.159 1.00 54.19 235 ASN A C 1
ATOM 1821 O O . ASN A 1 235 ? 12.301 14.210 -10.308 1.00 54.19 235 ASN A O 1
ATOM 1825 N N . LEU A 1 236 ? 10.997 15.112 -8.715 1.00 52.62 236 LEU A N 1
ATOM 1826 C CA . LEU A 1 236 ? 9.815 15.298 -9.537 1.00 52.62 236 LEU A CA 1
ATOM 1827 C C . LEU A 1 236 ? 10.191 16.407 -10.523 1.00 52.62 236 LEU A C 1
ATOM 1829 O O . LEU A 1 236 ? 10.358 17.546 -10.086 1.00 52.62 236 LEU A O 1
ATOM 1833 N N . PRO A 1 237 ? 10.383 16.136 -11.829 1.00 43.03 237 PRO A N 1
ATOM 1834 C CA . PRO A 1 237 ? 10.423 17.240 -12.770 1.00 43.03 237 PRO A CA 1
ATOM 1835 C C . PRO A 1 237 ? 9.091 17.985 -12.644 1.00 43.03 237 PRO A C 1
ATOM 1837 O O . PRO A 1 237 ? 8.035 17.344 -12.667 1.00 43.03 237 PRO A O 1
ATOM 1840 N N . ASP A 1 238 ? 9.159 19.311 -12.484 1.00 39.66 238 ASP A N 1
ATOM 1841 C CA . ASP A 1 238 ? 8.004 20.209 -12.397 1.00 39.66 238 ASP A CA 1
ATOM 1842 C C . ASP A 1 238 ? 6.895 19.757 -13.361 1.00 39.66 238 ASP A C 1
ATOM 1844 O O . ASP A 1 238 ? 7.042 19.835 -14.581 1.00 39.66 238 ASP A O 1
ATOM 1848 N N . GLY A 1 239 ? 5.794 19.236 -12.811 1.00 41.69 239 GLY A N 1
ATOM 1849 C CA . GLY A 1 239 ? 4.524 19.048 -13.519 1.00 41.69 239 GLY A CA 1
ATOM 1850 C C . GLY A 1 239 ? 4.546 18.232 -14.820 1.00 41.69 239 GLY A C 1
ATOM 1851 O O . GLY A 1 239 ? 3.652 18.414 -15.644 1.00 41.69 239 GLY A O 1
ATOM 1852 N N . GLY A 1 240 ? 5.522 17.348 -15.045 1.00 39.25 240 GLY A N 1
ATOM 1853 C CA . GLY A 1 240 ? 5.712 16.716 -16.353 1.00 39.25 240 GLY A CA 1
ATOM 1854 C C . GLY A 1 240 ? 5.874 15.205 -16.298 1.00 39.25 240 GLY A C 1
ATOM 1855 O O . GLY A 1 240 ? 6.979 14.743 -16.528 1.00 39.25 240 GLY A O 1
ATOM 1856 N N . PHE A 1 241 ? 4.808 14.457 -15.978 1.00 43.38 241 PHE A N 1
ATOM 1857 C CA . PHE A 1 241 ? 4.494 13.099 -16.498 1.00 43.38 241 PHE A CA 1
ATOM 1858 C C . PHE A 1 241 ? 3.313 12.412 -15.788 1.00 43.38 241 PHE A C 1
ATOM 1860 O O . PHE A 1 241 ? 2.992 11.270 -16.107 1.00 43.38 241 PHE A O 1
ATOM 1867 N N . VAL A 1 242 ? 2.618 13.081 -14.869 1.00 45.78 242 VAL A N 1
ATOM 1868 C CA . VAL A 1 242 ? 1.324 12.591 -14.378 1.00 45.78 242 VAL A CA 1
ATOM 1869 C C . VAL A 1 242 ? 0.271 13.036 -15.402 1.00 45.78 242 VAL A C 1
ATOM 1871 O O . VAL A 1 242 ? 0.251 14.200 -15.787 1.00 45.78 242 VAL A O 1
ATOM 1874 N N . PHE A 1 243 ? -0.549 12.112 -15.909 1.00 47.53 243 PHE A N 1
ATOM 1875 C CA . PHE A 1 243 ? -1.670 12.323 -16.853 1.00 47.53 243 PHE A CA 1
ATOM 1876 C C . PHE A 1 243 ? -1.404 12.357 -18.374 1.00 47.53 243 PHE A C 1
ATOM 1878 O O . PHE A 1 243 ? -2.372 12.287 -19.126 1.00 47.53 243 PHE A O 1
ATOM 1885 N N . ALA A 1 244 ? -0.164 12.373 -18.879 1.00 42.69 244 ALA A N 1
ATOM 1886 C CA . ALA A 1 244 ? 0.089 12.542 -20.327 1.00 42.69 244 ALA A CA 1
ATOM 1887 C C . ALA A 1 244 ? -0.440 11.405 -21.240 1.00 42.69 244 ALA A C 1
ATOM 1889 O O . ALA A 1 244 ? -0.490 11.571 -22.457 1.00 42.69 244 ALA A O 1
ATOM 1890 N N . ASN A 1 245 ? -0.821 10.251 -20.678 1.00 42.94 245 ASN A N 1
ATOM 1891 C CA . ASN A 1 245 ? -1.385 9.114 -21.419 1.00 42.94 245 ASN A CA 1
ATOM 1892 C C . ASN A 1 245 ? -2.784 8.694 -20.946 1.00 42.94 245 ASN A C 1
ATOM 1894 O O . ASN A 1 245 ? -3.274 7.662 -21.411 1.00 42.94 245 ASN A O 1
ATOM 1898 N N . ARG A 1 246 ? -3.445 9.470 -20.072 1.00 47.69 246 ARG A N 1
ATOM 1899 C CA . ARG A 1 246 ? -4.897 9.334 -19.938 1.00 47.69 246 ARG A CA 1
ATOM 1900 C C . ARG A 1 246 ? -5.478 9.784 -21.275 1.00 47.69 246 ARG A C 1
ATOM 1902 O O . ARG A 1 246 ? -5.488 10.976 -21.571 1.00 47.69 246 ARG A O 1
ATOM 1909 N N . GLU A 1 247 ? -5.889 8.835 -22.115 1.00 44.72 247 GLU A N 1
ATOM 1910 C CA . GLU A 1 247 ? -6.841 9.164 -23.174 1.00 44.72 247 GLU A CA 1
ATOM 1911 C C . GLU A 1 247 ? -7.994 9.884 -22.473 1.00 44.72 247 GLU A C 1
ATOM 1913 O O . GLU A 1 247 ? -8.473 9.413 -21.440 1.00 44.72 247 GLU A O 1
ATOM 1918 N N . SER A 1 248 ? -8.357 11.072 -22.957 1.00 40.44 248 SER A N 1
ATOM 1919 C CA . SER A 1 248 ? -9.549 11.761 -22.488 1.00 40.44 248 SER A CA 1
ATOM 1920 C C . SER A 1 248 ? -10.727 10.857 -22.825 1.00 40.44 248 SER A C 1
ATOM 1922 O O . SER A 1 248 ? -11.234 10.887 -23.941 1.00 40.44 248 SER A O 1
ATOM 1924 N N . THR A 1 249 ? -11.116 9.981 -21.907 1.00 42.59 249 THR A N 1
ATOM 1925 C CA . THR A 1 249 ? -12.438 9.382 -21.962 1.00 42.59 249 THR A CA 1
ATOM 1926 C C . THR A 1 249 ? -13.390 10.533 -21.747 1.00 42.59 249 THR A C 1
ATOM 1928 O O . THR A 1 249 ? -13.384 11.153 -20.681 1.00 42.59 249 THR A O 1
ATOM 1931 N N . ASP A 1 250 ? -14.091 10.864 -22.824 1.00 45.12 250 ASP A N 1
ATOM 1932 C CA . ASP A 1 250 ? -15.090 11.905 -22.906 1.00 45.12 250 ASP A CA 1
ATOM 1933 C C . ASP A 1 250 ? -15.943 11.882 -21.635 1.00 45.12 250 ASP A C 1
ATOM 1935 O O . ASP A 1 250 ? -16.736 10.969 -21.403 1.00 45.12 250 ASP A O 1
ATOM 1939 N N . LEU A 1 251 ? -15.776 12.908 -20.799 1.00 48.06 251 LEU A N 1
ATOM 1940 C CA . LEU A 1 251 ? -16.815 13.335 -19.869 1.00 48.06 251 LEU A CA 1
ATOM 1941 C C . LEU A 1 251 ? -17.940 13.974 -20.695 1.00 48.06 251 LEU A C 1
ATOM 1943 O O . LEU A 1 251 ? -18.308 15.125 -20.465 1.00 48.06 251 LEU A O 1
ATOM 1947 N N . ASP A 1 252 ? -18.449 13.253 -21.692 1.00 42.28 252 ASP A N 1
ATOM 1948 C CA . ASP A 1 252 ? -19.737 13.576 -22.264 1.00 42.28 252 ASP A CA 1
ATOM 1949 C C . ASP A 1 252 ? -20.724 13.376 -21.118 1.00 42.28 252 ASP A C 1
ATOM 1951 O O . ASP A 1 252 ? -20.877 12.271 -20.587 1.00 42.28 252 ASP A O 1
ATOM 1955 N N . GLU A 1 253 ? -21.303 14.491 -20.664 1.00 49.03 253 GLU A N 1
ATOM 1956 C CA . GLU A 1 253 ? -22.403 14.514 -19.710 1.00 49.03 253 GLU A CA 1
ATOM 1957 C C . GLU A 1 253 ? -23.341 13.357 -20.039 1.00 49.03 253 GLU A C 1
ATOM 1959 O O . GLU A 1 253 ? -23.814 13.259 -21.175 1.00 49.03 253 GLU A O 1
ATOM 1964 N N . LEU A 1 254 ? -23.567 12.467 -19.063 1.00 54.47 254 LEU A N 1
ATOM 1965 C CA . LEU A 1 254 ? -24.505 11.359 -19.200 1.00 54.47 254 LEU A CA 1
ATOM 1966 C C . LEU A 1 254 ? -25.775 11.897 -19.871 1.00 54.47 254 LEU A C 1
ATOM 1968 O O . LEU A 1 254 ? -26.471 12.725 -19.269 1.00 54.47 254 LEU A O 1
ATOM 1972 N N . PRO A 1 255 ? -26.089 11.484 -21.111 1.00 51.16 255 PRO A N 1
ATOM 1973 C CA . PRO A 1 255 ? -27.328 11.904 -21.703 1.00 51.16 255 PRO A CA 1
ATOM 1974 C C . PRO A 1 255 ? -28.407 11.185 -20.898 1.00 51.16 255 PRO A C 1
ATOM 1976 O O . PRO A 1 255 ? -28.334 9.978 -20.685 1.00 51.16 255 PRO A O 1
ATOM 1979 N N . TYR A 1 256 ? -29.399 11.952 -20.469 1.00 51.47 256 TYR A N 1
ATOM 1980 C CA . TYR A 1 256 ? -30.669 11.539 -19.871 1.00 51.47 256 TYR A CA 1
ATOM 1981 C C . TYR A 1 256 ? -30.771 11.603 -18.335 1.00 51.47 256 TYR A C 1
ATOM 1983 O O . TYR A 1 256 ? -30.153 10.818 -17.617 1.00 51.47 256 TYR A O 1
ATOM 1991 N N . PRO A 1 257 ? -31.660 12.471 -17.808 1.00 56.19 257 PRO A N 1
ATOM 1992 C CA . PRO A 1 257 ? -32.153 12.322 -16.448 1.00 56.19 257 PRO A CA 1
ATOM 1993 C C . PRO A 1 257 ? -33.008 11.050 -16.350 1.00 56.19 257 PRO A C 1
ATOM 1995 O O . PRO A 1 257 ? -33.943 10.861 -17.130 1.00 56.19 257 PRO A O 1
ATOM 1998 N N . LEU A 1 258 ? -32.708 10.197 -15.368 1.00 52.81 258 LEU A N 1
ATOM 1999 C CA . LEU A 1 258 ? -33.577 9.092 -14.967 1.00 52.81 258 LEU A CA 1
ATOM 2000 C C . LEU A 1 258 ? -34.873 9.682 -14.397 1.00 52.81 258 LEU A C 1
ATOM 2002 O O . LEU A 1 258 ? -34.912 10.133 -13.252 1.00 52.81 258 LEU A O 1
ATOM 2006 N N . GLN A 1 259 ? -35.929 9.716 -15.206 1.00 50.41 259 GLN A N 1
ATOM 2007 C CA . GLN A 1 259 ? -37.280 9.911 -14.697 1.00 50.41 259 GLN A CA 1
ATOM 2008 C C . GLN A 1 259 ? -37.755 8.570 -14.142 1.00 50.41 259 GLN A C 1
ATOM 2010 O O . GLN A 1 259 ? -37.909 7.604 -14.885 1.00 50.41 259 GLN A O 1
ATOM 2015 N N . TYR A 1 260 ? -37.923 8.507 -12.825 1.00 47.12 260 TYR A N 1
ATOM 2016 C CA . TYR A 1 260 ? -38.717 7.462 -12.197 1.00 47.12 260 TYR A CA 1
ATOM 2017 C C . TYR A 1 260 ? -40.180 7.904 -12.281 1.00 47.12 260 TYR A C 1
ATOM 2019 O O . TYR A 1 260 ? -40.519 8.954 -11.729 1.00 47.12 260 TYR A O 1
ATOM 2027 N N . ASP A 1 261 ? -40.996 7.138 -13.005 1.00 63.56 261 ASP A N 1
ATOM 2028 C CA . ASP A 1 261 ? -42.462 7.241 -12.965 1.00 63.56 261 ASP A CA 1
ATOM 2029 C C . ASP A 1 261 ? -43.023 6.671 -11.650 1.00 63.56 261 ASP A C 1
ATOM 2031 O O . ASP A 1 261 ? -42.493 5.636 -11.171 1.00 63.56 261 ASP A O 1
#

Radius of gyration: 29.0 Å; chains: 1; bounding box: 100×40×98 Å

Sequence (261 aa):
METGLNQVAGTSYAPRSSEAVGESAGVAESRAVSVNPDAAEQREMAFDDPAEEDGWTDPRWKIISTLLAYPGSAAFPRLLADAEEWVSELILSDDDGTLSKRPGDLEPLLTLIRRMKVCEERDLESEYTRYFDFQSSTCLYLTAHELGDSRKRGLALVALRRMLSTAGFEEDGTELPDYLPLLFEFLAAKPADFDATDLEIRLARVIHVITETLPGDSVYREVFSIAASCLPDANLPDGGFVFANRESTDLDELPYPLQYD

Organism: NCBI:txid2931921

Secondary structure (DSSP, 8-state):
------------------------------------TTTTTS-------S-SSS----HHHHHHHHHTS-TTSTTHHHHHHHHHHHHHHHHHGGGGSGGGGS-S--HHHHHHHHHHHTS-HHHHHHHHIIIIIS-TTT-SBHHHHHHTT-THHHHHHHHHHHHHHHTTPPP-SSS-TTBHHHHHHHHHHS-TT---HHHHHHHHHHHHHHHHHS-TT-HHHHHHHHHHHTS------TT-SSSTT---------S------

Foldseek 3Di:
DDDDDDDDDDDDDDDDDDDDDDDDPDPPPPDPPPQDLCPVVPPPLDLDQPDPDDDAFAVLLLLLLLVLRQLPRPCNLVSLVVSLVSLVCVVVVCPVVPCVVHPDDCVLSNVLSVVVNPDDSVVSNVQSCVQAVPDLQQHQFLLCFQANPDPVSVVVQVVLVVLCVVQVHDDPPSDGSRGNSNVSVSSRPGPPPRDCQVVLLSLLVSLVSNLVPDDPPDSVNSSSVVSNVVGPPNPPDPPPRGPPNHPPPDPPPPPDDDDDD